Protein AF-A0A9P7AME5-F1 (afdb_monomer_lite)

Foldseek 3Di:
DDDDPDDPDPDDDPDDDDDDDPVPDPPVNLVVCLVVFDWDADPVRDTDTHRDDDPADQDAQVVVCVVVVHPDCPDQQNDQFARLGDDLVQCPDPVSVVRLLDGDRVRDHAHAPLCLQQVAVLLVVLVLVLVVCVVVVNLVVLLVVQVPDDCVPPPADDSRSVCCSVPVNPDDSRNSVVCLCCVVVSDPLVLSVLSVVLVCLLPDDDDPDDDPVCVVVLVVSLVVNQVSLVVNLVSCCVRPVSSSSVGCSNSSSSCQSVCCVPVNRSVSSHCVVVVVVVVVD

Sequence (281 aa):
MDNVLGNILKQWNKHHTIYMLNVNLPCEILKKEFFSGIVMWDCKDEEVILIPCGLFLAGDNSMQAKECSHAGLNCNYFCRTCDVSGTKEYKASEEGYNSIFKINMHLDMPTKTLHIILLGVVKYFWGQSVFLLEKEKLLHIFQSCLKSVNKDRLNIPSLNADYICHYKGNLIGKHFKSLAQVMPFLTVVNGWSVIGELVTLVWYTTIPDTDEYLVSLHYQSVKRLSQMIKDFLNITVQCAPSILISKPKFHFLIYLLAFICHFGPAIIFSTKRYESLNHVF

Organism: NCBI:txid48587

Secondary structure (DSSP, 8-state):
---------S------------TTS-HHHHHHHHHH-EEEE-TTS-EEEE----------HHHHHHHTT---TTSSS--SSS---S-HHHHHSHHHHHHTT---TT---PPPHIIIIIIIIIHHHHHHHHHHHHHTT-HHHHHHHHHT---TT---S---HHHHHHTTTS--HHHHHHHHHHHHHH---HHHHHHHHHHHHHH-----S-THHHHHHHHHHHHHHHHHHHHHHHHHHHH-THHHHH-HHHHHHHHHHHHHHHH-STTTT-THHHHHHGGG-

Structure (mmCIF, N/CA/C/O backbone):
data_AF-A0A9P7AME5-F1
#
_entry.id   AF-A0A9P7AME5-F1
#
loop_
_atom_site.group_PDB
_atom_site.id
_atom_site.type_symbol
_atom_site.label_atom_id
_atom_site.label_alt_id
_atom_site.label_comp_id
_atom_site.label_asym_id
_atom_site.label_entity_id
_atom_site.label_seq_id
_atom_site.pdbx_PDB_ins_code
_atom_site.Cartn_x
_atom_site.Cartn_y
_atom_site.Cartn_z
_atom_site.occupancy
_atom_site.B_iso_or_equiv
_atom_site.auth_seq_id
_atom_site.auth_comp_id
_atom_site.auth_asym_id
_atom_site.auth_atom_id
_atom_site.pdbx_PDB_model_num
ATOM 1 N N . MET A 1 1 ? 41.337 28.324 -42.635 1.00 31.77 1 MET A N 1
ATOM 2 C CA . MET A 1 1 ? 40.883 28.432 -41.240 1.00 31.77 1 MET A CA 1
ATOM 3 C C . MET A 1 1 ? 39.363 28.352 -41.240 1.00 31.77 1 MET A C 1
ATOM 5 O O . MET A 1 1 ? 38.742 29.326 -41.623 1.00 31.77 1 MET A O 1
ATOM 9 N N . ASP A 1 2 ? 38.671 27.247 -40.991 1.00 30.39 2 ASP A N 1
ATOM 10 C CA . ASP A 1 2 ? 39.039 25.843 -40.836 1.00 30.39 2 ASP A CA 1
ATOM 11 C C . ASP A 1 2 ? 37.952 25.010 -41.521 1.00 30.39 2 ASP A C 1
ATOM 13 O O . ASP A 1 2 ? 36.762 25.155 -41.249 1.00 30.39 2 ASP A O 1
ATOM 17 N N . ASN A 1 3 ? 38.389 24.151 -42.440 1.00 34.16 3 ASN A N 1
ATOM 18 C CA . ASN A 1 3 ? 37.603 23.045 -42.960 1.00 34.16 3 ASN A CA 1
ATOM 19 C C . ASN A 1 3 ? 37.642 21.923 -41.923 1.00 34.16 3 ASN A C 1
ATOM 21 O O . ASN A 1 3 ? 38.714 21.373 -41.686 1.00 34.16 3 ASN A O 1
ATOM 25 N N . VAL A 1 4 ? 36.482 21.517 -41.406 1.00 30.17 4 VAL A N 1
ATOM 26 C CA . VAL A 1 4 ? 36.262 20.134 -40.952 1.00 30.17 4 VAL A CA 1
ATOM 27 C C . VAL A 1 4 ? 34.891 19.658 -41.450 1.00 30.17 4 VAL A C 1
ATOM 29 O O . VAL A 1 4 ? 33.991 19.314 -40.692 1.00 30.17 4 VAL A O 1
ATOM 32 N N . LEU A 1 5 ? 34.728 19.644 -42.775 1.00 38.78 5 LEU A N 1
ATOM 33 C CA . LEU A 1 5 ? 33.928 18.608 -43.425 1.00 38.78 5 LEU A CA 1
ATOM 34 C C . LEU A 1 5 ? 34.763 17.325 -43.369 1.00 38.78 5 LEU A C 1
ATOM 36 O O . LEU A 1 5 ? 35.781 17.227 -44.049 1.00 38.78 5 LEU A O 1
ATOM 40 N N . GLY A 1 6 ? 34.363 16.367 -42.532 1.00 37.91 6 GLY A N 1
ATOM 41 C CA . GLY A 1 6 ? 35.058 15.083 -42.442 1.00 37.91 6 GLY A CA 1
ATOM 42 C C . GLY A 1 6 ? 34.819 14.324 -41.144 1.00 37.91 6 GLY A C 1
ATOM 43 O O . GLY A 1 6 ? 35.738 14.204 -40.346 1.00 37.91 6 GLY A O 1
ATOM 44 N N . ASN A 1 7 ? 33.592 13.835 -40.933 1.00 27.75 7 ASN A N 1
ATOM 45 C CA . ASN A 1 7 ? 33.317 12.489 -40.405 1.00 27.75 7 ASN A CA 1
ATOM 46 C C . ASN A 1 7 ? 31.805 12.290 -40.226 1.00 27.75 7 ASN A C 1
ATOM 48 O O . ASN A 1 7 ? 31.236 12.576 -39.176 1.00 27.75 7 ASN A O 1
ATOM 52 N N . ILE A 1 8 ? 31.152 11.740 -41.251 1.00 36.19 8 ILE A N 1
ATOM 53 C CA . ILE A 1 8 ? 29.928 10.970 -41.026 1.00 36.19 8 ILE A CA 1
ATOM 54 C C . ILE A 1 8 ? 30.408 9.625 -40.476 1.00 36.19 8 ILE A C 1
ATOM 56 O O . ILE A 1 8 ? 30.936 8.800 -41.223 1.00 36.19 8 ILE A O 1
ATOM 60 N N . LEU A 1 9 ? 30.289 9.421 -39.163 1.00 33.38 9 LEU A N 1
ATOM 61 C CA . LEU A 1 9 ? 30.475 8.106 -38.554 1.00 33.38 9 LEU A CA 1
ATOM 62 C C . LEU A 1 9 ? 29.467 7.135 -39.192 1.00 33.38 9 LEU A C 1
ATOM 64 O O . LEU A 1 9 ? 28.266 7.226 -38.953 1.00 33.38 9 LEU A O 1
ATOM 68 N N . LYS A 1 10 ? 29.965 6.196 -40.005 1.00 36.56 10 LYS A N 1
ATOM 69 C CA . LYS A 1 10 ? 29.218 5.080 -40.619 1.00 36.56 10 LYS A CA 1
ATOM 70 C C . LYS A 1 10 ? 28.809 4.002 -39.597 1.00 36.56 10 LYS A C 1
ATOM 72 O O . LYS A 1 10 ? 28.933 2.813 -39.875 1.00 36.56 10 LYS A O 1
ATOM 77 N N . GLN A 1 11 ? 28.398 4.379 -38.387 1.00 31.59 11 GLN A N 1
ATOM 78 C CA . GLN A 1 11 ? 28.233 3.394 -37.314 1.00 31.59 11 GLN A CA 1
ATOM 79 C C . GLN A 1 11 ? 27.219 3.786 -36.237 1.00 31.59 11 GLN A C 1
ATOM 81 O O . GLN A 1 11 ? 27.432 3.543 -35.056 1.00 31.59 11 GLN A O 1
ATOM 86 N N . TRP A 1 12 ? 26.093 4.373 -36.633 1.00 27.50 12 TRP A N 1
ATOM 87 C CA . TRP A 1 12 ? 24.906 4.378 -35.780 1.00 27.50 12 TRP A CA 1
ATOM 88 C C . TRP A 1 12 ? 23.858 3.468 -36.407 1.00 27.50 12 TRP A C 1
ATOM 90 O O . TRP A 1 12 ? 23.092 3.888 -37.272 1.00 27.50 12 TRP A O 1
ATOM 100 N N . ASN A 1 13 ? 23.841 2.203 -35.980 1.00 38.06 13 ASN A N 1
ATOM 101 C CA . ASN A 1 13 ? 22.665 1.367 -36.184 1.00 38.06 13 ASN A CA 1
ATOM 102 C C . ASN A 1 13 ? 21.519 2.023 -35.411 1.00 38.06 13 ASN A C 1
ATOM 104 O O . ASN A 1 13 ? 21.660 2.364 -34.235 1.00 38.06 13 ASN A O 1
ATOM 108 N N . LYS A 1 14 ? 20.392 2.260 -36.080 1.00 42.66 14 LYS A N 1
ATOM 109 C CA . LYS A 1 14 ? 19.207 2.817 -35.435 1.00 42.66 14 LYS A CA 1
ATOM 110 C C . LYS A 1 14 ? 18.663 1.768 -34.464 1.00 42.66 14 LYS A C 1
ATOM 112 O O . LYS A 1 14 ? 17.961 0.848 -34.864 1.00 42.66 14 LYS A O 1
ATOM 117 N N . HIS A 1 15 ? 19.023 1.880 -33.191 1.00 42.56 15 HIS A N 1
ATOM 118 C CA . HIS A 1 15 ? 18.500 1.005 -32.151 1.00 42.56 15 HIS A CA 1
ATOM 119 C C . HIS A 1 15 ? 17.093 1.471 -31.770 1.00 42.56 15 HIS A C 1
ATOM 121 O O . HIS A 1 15 ? 16.909 2.575 -31.258 1.00 42.56 15 HIS A O 1
ATOM 127 N N . HIS A 1 16 ? 16.089 0.637 -32.034 1.00 48.09 16 HIS A N 1
ATOM 128 C CA . HIS A 1 16 ? 14.748 0.829 -31.497 1.00 48.09 16 HIS A CA 1
ATOM 129 C C . HIS A 1 16 ? 14.650 0.086 -30.161 1.00 48.09 16 HIS A C 1
ATOM 131 O O . HIS A 1 16 ? 14.642 -1.142 -30.126 1.00 48.09 16 HIS A O 1
ATOM 137 N N . THR A 1 17 ? 14.573 0.823 -29.055 1.00 41.56 17 THR A N 1
ATOM 138 C CA . THR A 1 17 ? 14.276 0.232 -27.744 1.00 41.56 17 THR A CA 1
ATOM 139 C C . THR A 1 17 ? 12.770 0.027 -27.636 1.00 41.56 17 THR A C 1
ATOM 141 O O . THR A 1 17 ? 12.019 0.987 -27.470 1.00 41.56 17 THR A O 1
ATOM 144 N N . ILE A 1 18 ? 12.325 -1.224 -27.750 1.00 46.38 18 ILE A N 1
ATOM 145 C CA . ILE A 1 18 ? 10.918 -1.609 -27.604 1.00 46.38 18 ILE A CA 1
ATOM 146 C C . ILE A 1 18 ? 10.739 -2.243 -26.223 1.00 46.38 18 ILE A C 1
ATOM 148 O O . ILE A 1 18 ? 11.369 -3.249 -25.903 1.00 46.38 18 ILE A O 1
ATOM 152 N N . TYR A 1 19 ? 9.873 -1.660 -25.394 1.00 45.44 19 TYR A N 1
ATOM 153 C CA . TYR A 1 19 ? 9.533 -2.219 -24.087 1.00 45.44 19 TYR A CA 1
ATOM 154 C C . TYR A 1 19 ? 8.504 -3.338 -24.263 1.00 45.44 19 TYR A C 1
ATOM 156 O O . TYR A 1 19 ? 7.352 -3.084 -24.611 1.00 45.44 19 TYR A O 1
ATOM 164 N N . MET A 1 20 ? 8.911 -4.583 -24.016 1.00 50.97 20 MET A N 1
ATOM 165 C CA . MET A 1 20 ? 8.027 -5.749 -24.070 1.00 50.97 20 MET A CA 1
ATOM 166 C C . MET A 1 20 ? 7.893 -6.364 -22.677 1.00 50.97 20 MET A C 1
ATOM 168 O O . MET A 1 20 ? 8.885 -6.608 -21.988 1.00 50.97 20 MET A O 1
ATOM 172 N N . LEU A 1 21 ? 6.657 -6.636 -22.247 1.00 51.53 21 LEU A N 1
ATOM 173 C CA . LEU A 1 21 ? 6.426 -7.464 -21.067 1.00 51.53 21 LEU A CA 1
ATOM 174 C C . LEU A 1 21 ? 6.732 -8.910 -21.474 1.00 51.53 21 LEU A C 1
ATOM 176 O O . LEU A 1 21 ? 5.966 -9.520 -22.220 1.00 51.53 21 LEU A O 1
ATOM 180 N N . ASN A 1 22 ? 7.852 -9.458 -21.006 1.00 54.78 22 ASN A N 1
ATOM 181 C CA . ASN A 1 22 ? 8.289 -10.826 -21.312 1.00 54.78 22 ASN A CA 1
ATOM 182 C C . ASN A 1 22 ? 7.473 -11.865 -20.520 1.00 54.78 22 ASN A C 1
ATOM 184 O O . ASN A 1 22 ? 8.025 -12.678 -19.788 1.00 54.78 22 ASN A O 1
ATOM 188 N N . VAL A 1 23 ? 6.142 -11.820 -20.629 1.00 51.28 23 VAL A N 1
ATOM 189 C CA . VAL A 1 23 ? 5.214 -12.611 -19.794 1.00 51.28 23 VAL A CA 1
ATOM 190 C C . VAL A 1 23 ? 5.342 -14.117 -20.050 1.00 51.28 23 VAL A C 1
ATOM 192 O O . VAL A 1 23 ? 4.952 -14.904 -19.196 1.00 51.28 23 VAL A O 1
ATOM 195 N N . ASN A 1 24 ? 5.913 -14.514 -21.195 1.00 50.25 24 ASN A N 1
ATOM 196 C CA . ASN A 1 24 ? 5.942 -15.902 -21.666 1.00 50.25 24 ASN A CA 1
ATOM 197 C C . ASN A 1 24 ? 7.340 -16.425 -22.049 1.00 50.25 24 ASN A C 1
ATOM 199 O O . ASN A 1 24 ? 7.437 -17.536 -22.563 1.00 50.25 24 ASN A O 1
ATOM 203 N N . LEU A 1 25 ? 8.418 -15.659 -21.838 1.00 57.94 25 LEU A N 1
ATOM 204 C CA . LEU A 1 25 ? 9.778 -16.128 -22.132 1.00 57.94 25 LEU A CA 1
ATOM 205 C C . LEU A 1 25 ? 10.399 -16.746 -20.867 1.00 57.94 25 LEU A C 1
ATOM 207 O O . LEU A 1 25 ? 10.535 -16.041 -19.863 1.00 57.94 25 LEU A O 1
ATOM 211 N N . PRO A 1 26 ? 10.788 -18.037 -20.883 1.00 63.84 26 PRO A N 1
ATOM 212 C CA . PRO A 1 26 ? 11.523 -18.655 -19.786 1.00 63.84 26 PRO A CA 1
ATOM 213 C C . PRO A 1 26 ? 12.757 -17.835 -19.395 1.00 63.84 26 PRO A C 1
ATOM 215 O O . PRO A 1 26 ? 13.501 -17.361 -20.254 1.00 63.84 26 PRO A O 1
ATOM 218 N N . CYS A 1 27 ? 13.007 -17.705 -18.089 1.00 64.50 27 CYS A N 1
ATOM 219 C CA . CYS A 1 27 ? 14.125 -16.918 -17.556 1.00 64.50 27 CYS A CA 1
ATOM 220 C C . CYS A 1 27 ? 15.491 -17.388 -18.099 1.00 64.50 27 CYS A C 1
ATOM 222 O O . CYS A 1 27 ? 16.381 -16.574 -18.332 1.00 64.50 27 CYS A O 1
ATOM 224 N N . GLU A 1 28 ? 15.644 -18.688 -18.367 1.00 68.75 28 GLU A N 1
ATOM 225 C CA . GLU A 1 28 ? 16.847 -19.258 -18.990 1.00 68.75 28 GLU A CA 1
ATOM 226 C C . GLU A 1 28 ? 17.073 -18.743 -20.416 1.00 68.75 28 GLU A C 1
ATOM 228 O O . GLU A 1 28 ? 18.199 -18.402 -20.776 1.00 68.75 28 GLU A O 1
ATOM 233 N N . ILE A 1 29 ? 15.998 -18.610 -21.200 1.00 68.81 29 ILE A N 1
ATOM 234 C CA . ILE A 1 29 ? 16.053 -18.060 -22.557 1.00 68.81 29 ILE A CA 1
ATOM 235 C C . ILE A 1 29 ? 16.406 -16.574 -22.491 1.00 68.81 29 ILE A C 1
ATOM 237 O O . ILE A 1 29 ? 17.299 -16.139 -23.202 1.00 68.81 29 ILE A O 1
ATOM 241 N N . LEU A 1 30 ? 15.804 -15.803 -21.579 1.00 68.88 30 LEU A N 1
ATOM 242 C CA . LEU A 1 30 ? 16.155 -14.385 -21.406 1.00 68.88 30 LEU A CA 1
ATOM 243 C C . LEU A 1 30 ? 17.635 -14.189 -21.054 1.00 68.88 30 LEU A C 1
ATOM 245 O O . LEU A 1 30 ? 18.293 -13.332 -21.632 1.00 68.88 30 LEU A O 1
ATOM 249 N N . LYS A 1 31 ? 18.177 -14.998 -20.135 1.00 70.06 31 LYS A N 1
ATOM 250 C CA . LYS A 1 31 ? 19.590 -14.912 -19.732 1.00 70.06 31 LYS A CA 1
ATOM 251 C C . LYS A 1 31 ? 20.542 -15.256 -20.869 1.00 70.06 31 LYS A C 1
ATOM 253 O O . LYS A 1 31 ? 21.578 -14.615 -20.996 1.00 70.06 31 LYS A O 1
ATOM 258 N N . LYS A 1 32 ? 20.203 -16.262 -21.673 1.00 75.06 32 LYS A N 1
ATOM 259 C CA . LYS A 1 32 ? 20.999 -16.666 -22.833 1.00 75.06 32 LYS A CA 1
ATOM 260 C C . LYS A 1 32 ? 20.943 -15.600 -23.929 1.00 75.06 32 LYS A C 1
ATOM 262 O O . LYS A 1 32 ? 21.977 -15.098 -24.359 1.00 75.06 32 LYS A O 1
ATOM 267 N N . GLU A 1 33 ? 19.731 -15.220 -24.320 1.00 75.75 33 GLU A N 1
ATOM 268 C CA . GLU A 1 33 ? 19.486 -14.342 -25.463 1.00 75.75 33 GLU A CA 1
ATOM 269 C C . GLU A 1 33 ? 19.796 -12.865 -25.175 1.00 75.75 33 GLU A C 1
ATOM 271 O O . GLU A 1 33 ? 19.956 -12.089 -26.110 1.00 75.75 33 GLU A O 1
ATOM 276 N N . PHE A 1 34 ? 19.983 -12.469 -23.909 1.00 70.31 34 PHE A N 1
ATOM 277 C CA . PHE A 1 34 ? 20.570 -11.167 -23.567 1.00 70.31 34 PHE A CA 1
ATOM 278 C C . PHE A 1 34 ? 21.981 -10.991 -24.152 1.00 70.31 34 PHE A C 1
ATOM 280 O O . PHE A 1 34 ? 22.344 -9.889 -24.554 1.00 70.31 34 PHE A O 1
ATOM 287 N N . PHE A 1 35 ? 22.774 -12.067 -24.218 1.00 72.19 35 PHE A N 1
ATOM 288 C CA . PHE A 1 35 ? 24.136 -12.015 -24.757 1.00 72.19 35 PHE A CA 1
ATOM 289 C C . PHE A 1 35 ? 24.201 -12.330 -26.254 1.00 72.19 35 PHE A C 1
ATOM 291 O O . PHE A 1 35 ? 25.058 -11.778 -26.940 1.00 72.19 35 PHE A O 1
ATOM 298 N N . SER A 1 36 ? 23.334 -13.214 -26.759 1.00 77.56 36 SER A N 1
ATOM 299 C CA . SER A 1 36 ? 23.350 -13.643 -28.167 1.00 77.56 36 SER A CA 1
ATOM 300 C C . SER A 1 36 ? 22.436 -12.839 -29.090 1.00 77.56 36 SER A C 1
ATOM 302 O O . SER A 1 36 ? 22.736 -12.736 -30.277 1.00 77.56 36 SER A O 1
ATOM 304 N N . GLY A 1 37 ? 21.358 -12.249 -28.567 1.00 78.31 37 GLY A N 1
ATOM 305 C CA . GLY A 1 37 ? 20.295 -11.650 -29.369 1.00 78.31 37 GLY A CA 1
ATOM 306 C C . GLY A 1 37 ? 19.473 -12.687 -30.148 1.00 78.31 37 GLY A C 1
ATOM 307 O O . GLY A 1 37 ? 19.938 -13.776 -30.474 1.00 78.31 37 GLY A O 1
ATOM 308 N N . ILE A 1 38 ? 18.228 -12.338 -30.465 1.00 81.25 38 ILE A N 1
ATOM 309 C CA . ILE A 1 38 ? 17.308 -13.163 -31.254 1.00 81.25 38 ILE A CA 1
ATOM 310 C C . ILE A 1 38 ? 17.154 -12.517 -32.626 1.00 81.25 38 ILE A C 1
ATOM 312 O O . ILE A 1 38 ? 16.674 -11.388 -32.722 1.00 81.25 38 ILE A O 1
ATOM 316 N N . VAL A 1 39 ? 17.537 -13.230 -33.683 1.00 82.50 39 VAL A N 1
ATOM 317 C CA . VAL A 1 39 ? 17.281 -12.792 -35.060 1.00 82.50 39 VAL A CA 1
ATOM 318 C C . VAL A 1 39 ? 15.785 -12.921 -35.346 1.00 82.50 39 VAL A C 1
ATOM 320 O O . VAL A 1 39 ? 15.204 -13.995 -35.174 1.00 82.50 39 VAL A O 1
ATOM 323 N N . MET A 1 40 ? 15.153 -11.829 -35.764 1.00 83.00 40 MET A N 1
ATOM 324 C CA . MET A 1 40 ? 13.759 -11.794 -36.198 1.00 83.00 40 MET A CA 1
ATOM 325 C C . MET A 1 40 ? 13.582 -10.848 -37.391 1.00 83.00 40 MET A C 1
ATOM 327 O O . MET A 1 40 ? 14.539 -10.226 -37.837 1.00 83.00 40 MET A O 1
ATOM 331 N N . TRP A 1 41 ? 12.354 -10.726 -37.886 1.00 82.88 41 TRP A N 1
ATOM 332 C CA . TRP A 1 41 ? 12.003 -9.830 -38.985 1.00 82.88 41 TRP A CA 1
ATOM 333 C C . TRP A 1 41 ? 11.030 -8.764 -38.485 1.00 82.88 41 TRP A C 1
ATOM 335 O O . TRP A 1 41 ? 10.123 -9.074 -37.706 1.00 82.88 41 TRP A O 1
ATOM 345 N N . ASP A 1 42 ? 11.238 -7.510 -38.881 1.00 80.12 42 ASP A N 1
ATOM 346 C CA . ASP A 1 42 ? 10.307 -6.428 -38.566 1.00 80.12 42 ASP A CA 1
ATOM 347 C C . ASP A 1 42 ? 9.079 -6.432 -39.502 1.00 80.12 42 ASP A C 1
ATOM 349 O O . ASP A 1 42 ? 8.931 -7.281 -40.379 1.00 80.12 42 ASP A O 1
ATOM 353 N N . CYS A 1 43 ? 8.155 -5.482 -39.319 1.00 80.69 43 CYS A N 1
ATOM 354 C CA . CYS A 1 43 ? 6.943 -5.391 -40.143 1.00 80.69 43 CYS A CA 1
ATOM 355 C C . CYS A 1 43 ? 7.184 -4.928 -41.592 1.00 80.69 43 CYS A C 1
ATOM 357 O O . CYS A 1 43 ? 6.218 -4.775 -42.343 1.00 80.69 43 CYS A O 1
ATOM 359 N N . LYS A 1 44 ? 8.437 -4.666 -41.970 1.00 85.38 44 LYS A N 1
ATOM 360 C CA . LYS A 1 44 ? 8.874 -4.313 -43.323 1.00 85.38 44 LYS A CA 1
ATOM 361 C C . LYS A 1 44 ? 9.721 -5.415 -43.959 1.00 85.38 44 LYS A C 1
ATOM 363 O O . LYS A 1 44 ? 10.316 -5.169 -45.004 1.00 85.38 44 LYS A O 1
ATOM 368 N N . ASP A 1 45 ? 9.762 -6.597 -43.341 1.00 83.19 45 ASP A N 1
ATOM 369 C CA . ASP A 1 45 ? 10.602 -7.715 -43.759 1.00 83.19 45 ASP A CA 1
ATOM 370 C C . ASP A 1 45 ? 12.099 -7.351 -43.775 1.00 83.19 45 ASP A C 1
ATOM 372 O O . ASP A 1 45 ? 12.856 -7.817 -44.626 1.00 83.19 45 ASP A O 1
ATOM 376 N N . GLU A 1 46 ? 12.558 -6.548 -42.809 1.00 84.19 46 GLU A N 1
ATOM 377 C CA . GLU A 1 46 ? 13.985 -6.330 -42.548 1.00 84.19 46 GLU A CA 1
ATOM 378 C C . GLU A 1 46 ? 14.462 -7.224 -41.390 1.00 84.19 46 GLU A C 1
ATOM 380 O O . GLU A 1 46 ? 13.791 -7.341 -40.360 1.00 84.19 46 GLU A O 1
ATOM 385 N N . GLU A 1 47 ? 15.630 -7.861 -41.541 1.00 83.25 47 GLU A N 1
ATOM 386 C CA . GLU A 1 47 ? 16.248 -8.650 -40.469 1.00 83.25 47 GLU A CA 1
ATOM 387 C C . GLU A 1 47 ? 16.695 -7.724 -39.329 1.00 83.25 47 GLU A C 1
ATOM 389 O O . GLU A 1 47 ? 17.455 -6.773 -39.527 1.00 83.25 47 GLU A O 1
ATOM 394 N N . VAL A 1 48 ? 16.241 -8.015 -38.111 1.00 82.56 48 VAL A N 1
ATOM 395 C CA . VAL A 1 48 ? 16.572 -7.263 -36.901 1.00 82.56 48 VAL A CA 1
ATOM 396 C C . VAL A 1 48 ? 16.992 -8.202 -35.776 1.00 82.56 48 VAL A C 1
ATOM 398 O O . VAL A 1 48 ? 16.500 -9.321 -35.643 1.00 82.56 48 VAL A O 1
ATOM 401 N N . ILE A 1 49 ? 17.891 -7.725 -34.916 1.00 81.12 49 ILE A N 1
ATOM 402 C CA . ILE A 1 49 ? 18.313 -8.449 -33.715 1.00 81.12 49 ILE A CA 1
ATOM 403 C C . ILE A 1 49 ? 17.565 -7.881 -32.511 1.00 81.12 49 ILE A C 1
ATOM 405 O O . ILE A 1 49 ? 17.720 -6.709 -32.162 1.00 81.12 49 ILE A O 1
ATOM 409 N N . LEU A 1 50 ? 16.785 -8.726 -31.842 1.00 74.81 50 LEU A N 1
ATOM 410 C CA . LEU A 1 50 ? 16.166 -8.417 -30.560 1.00 74.81 50 LEU A CA 1
ATOM 411 C C . LEU A 1 50 ? 17.092 -8.799 -29.424 1.00 74.81 50 LEU A C 1
ATOM 413 O O . LEU A 1 50 ? 17.402 -9.972 -29.240 1.00 74.81 50 LEU A O 1
ATOM 417 N N . ILE A 1 51 ? 17.448 -7.824 -28.601 1.00 75.81 51 ILE A N 1
ATOM 418 C CA . ILE A 1 51 ? 18.153 -8.079 -27.349 1.00 75.81 51 ILE A CA 1
ATOM 419 C C . ILE A 1 51 ? 17.138 -7.901 -26.219 1.00 75.81 51 ILE A C 1
ATOM 421 O O . ILE A 1 51 ? 16.777 -6.764 -25.898 1.00 75.81 51 ILE A O 1
ATOM 425 N N . PRO A 1 52 ? 16.610 -8.994 -25.639 1.00 69.69 52 PRO A N 1
ATOM 426 C CA . PRO A 1 52 ? 15.638 -8.891 -24.567 1.00 69.69 52 PRO A CA 1
ATOM 427 C C . PRO A 1 52 ? 16.322 -8.402 -23.285 1.00 69.69 52 PRO A C 1
ATOM 429 O O . PRO A 1 52 ? 16.943 -9.169 -22.554 1.00 69.69 52 PRO A O 1
ATOM 432 N N . CYS A 1 53 ? 16.169 -7.116 -22.978 1.00 66.62 53 CYS A N 1
ATOM 433 C CA . CYS A 1 53 ? 16.568 -6.555 -21.691 1.00 66.62 53 CYS A CA 1
ATOM 434 C C . CYS A 1 53 ? 15.453 -6.769 -20.661 1.00 66.62 53 CYS A C 1
ATOM 436 O O . CYS A 1 53 ? 14.332 -6.280 -20.821 1.00 66.62 53 CYS A O 1
ATOM 438 N N . GLY A 1 54 ? 15.753 -7.495 -19.582 1.00 65.62 54 GLY A N 1
ATOM 439 C CA . GLY A 1 54 ? 14.836 -7.620 -18.452 1.00 65.62 54 GLY A CA 1
ATOM 440 C C . GLY A 1 54 ? 14.661 -6.273 -17.750 1.00 65.62 54 GLY A C 1
ATOM 441 O O . GLY A 1 54 ? 15.566 -5.835 -17.051 1.00 65.62 54 GLY A O 1
ATOM 442 N N . LEU A 1 55 ? 13.504 -5.628 -17.929 1.00 66.88 55 LEU A N 1
ATOM 443 C CA . LEU A 1 55 ? 13.216 -4.314 -17.340 1.00 66.88 55 LEU A CA 1
ATOM 444 C C . LEU A 1 55 ? 13.095 -4.368 -15.806 1.00 66.88 55 LEU A C 1
ATOM 446 O O . LEU A 1 55 ? 13.594 -3.492 -15.113 1.00 66.88 55 LEU A O 1
ATOM 450 N N . PHE A 1 56 ? 12.429 -5.395 -15.273 1.00 66.88 56 PHE A N 1
ATOM 451 C CA . PHE A 1 56 ? 12.401 -5.708 -13.843 1.00 66.88 56 PHE A CA 1
ATOM 452 C C . PHE A 1 56 ? 11.999 -7.173 -13.630 1.00 66.88 56 PHE A C 1
ATOM 454 O O . PHE A 1 56 ? 11.346 -7.783 -14.481 1.00 66.88 56 PHE A O 1
ATOM 461 N N . LEU A 1 57 ? 12.337 -7.726 -12.464 1.00 67.69 57 LEU A N 1
ATOM 462 C CA . LEU A 1 57 ? 11.859 -9.038 -12.030 1.00 67.69 57 LEU A CA 1
ATOM 463 C C . LEU A 1 57 ? 10.657 -8.864 -11.099 1.00 67.69 57 LEU A C 1
ATOM 465 O O . LEU A 1 57 ? 10.766 -8.427 -9.948 1.00 67.69 57 LEU A O 1
ATOM 469 N N . ALA A 1 58 ? 9.476 -9.185 -11.623 1.00 68.44 58 ALA A N 1
ATOM 470 C CA . ALA A 1 58 ? 8.247 -9.148 -10.849 1.00 68.44 58 ALA A CA 1
ATOM 471 C C . ALA A 1 58 ? 8.273 -10.276 -9.809 1.00 68.44 58 ALA A C 1
ATOM 473 O O . ALA A 1 58 ? 8.372 -11.450 -10.162 1.00 68.44 58 ALA A O 1
ATOM 474 N N . GLY A 1 59 ? 8.139 -9.938 -8.528 1.00 67.56 59 GLY A N 1
ATOM 475 C CA . GLY A 1 59 ? 8.081 -10.945 -7.478 1.00 67.56 59 GLY A CA 1
ATOM 476 C C . GLY A 1 59 ? 7.324 -10.510 -6.241 1.00 67.56 59 GLY A C 1
ATOM 477 O O . GLY A 1 59 ? 6.995 -9.335 -6.070 1.00 67.56 59 GLY A O 1
ATOM 478 N N . ASP A 1 60 ? 7.000 -11.475 -5.383 1.00 67.19 60 ASP A N 1
ATOM 479 C CA . ASP A 1 60 ? 6.593 -11.143 -4.025 1.00 67.19 60 ASP A CA 1
ATOM 480 C C . ASP A 1 60 ? 7.800 -10.622 -3.221 1.00 67.19 60 ASP A C 1
ATOM 482 O O . ASP A 1 60 ? 8.946 -10.635 -3.681 1.00 67.19 60 ASP A O 1
ATOM 486 N N . ASN A 1 61 ? 7.551 -10.122 -2.009 1.00 70.38 61 ASN A N 1
ATOM 487 C CA . ASN A 1 61 ? 8.605 -9.485 -1.223 1.00 70.38 61 ASN A CA 1
ATOM 488 C C . ASN A 1 61 ? 9.781 -10.419 -0.910 1.00 70.38 61 ASN A C 1
ATOM 490 O O . ASN A 1 61 ? 10.905 -9.925 -0.816 1.00 70.38 61 ASN A O 1
ATOM 494 N N . SER A 1 62 ? 9.517 -11.714 -0.720 1.00 72.25 62 SER A N 1
ATOM 495 C CA . SER A 1 62 ? 10.518 -12.713 -0.343 1.00 72.25 62 SER A CA 1
ATOM 496 C C . SER A 1 62 ? 11.362 -13.127 -1.542 1.00 72.25 62 SER A C 1
ATOM 498 O O . SER A 1 62 ? 12.586 -13.163 -1.441 1.00 72.25 62 SER A O 1
ATOM 500 N N . MET A 1 63 ? 10.732 -13.368 -2.693 1.00 72.81 63 MET A N 1
ATOM 501 C CA . MET A 1 63 ? 11.433 -13.676 -3.937 1.00 72.81 63 MET A CA 1
ATOM 502 C C . MET A 1 63 ? 12.316 -12.503 -4.364 1.00 72.81 63 MET A C 1
ATOM 504 O O . MET A 1 63 ? 13.501 -12.691 -4.605 1.00 72.81 63 MET A O 1
ATOM 508 N N . GLN A 1 64 ? 11.790 -11.277 -4.330 1.00 74.44 64 GLN A N 1
ATOM 509 C CA . GLN A 1 64 ? 12.578 -10.070 -4.598 1.00 74.44 64 GLN A CA 1
ATOM 510 C C . GLN A 1 64 ? 13.740 -9.889 -3.613 1.00 74.44 64 GLN A C 1
ATOM 512 O O . GLN A 1 64 ? 14.819 -9.449 -3.995 1.00 74.44 64 GLN A O 1
ATOM 517 N N . ALA A 1 65 ? 13.546 -10.231 -2.336 1.00 74.75 65 ALA A N 1
ATOM 518 C CA . ALA A 1 65 ? 14.637 -10.185 -1.369 1.00 74.75 65 ALA A CA 1
ATOM 519 C C . ALA A 1 65 ? 15.745 -11.189 -1.722 1.00 74.75 65 ALA A C 1
ATOM 521 O O . ALA A 1 65 ? 16.919 -10.846 -1.645 1.00 74.75 65 ALA A O 1
ATOM 522 N N . LYS A 1 66 ? 15.382 -12.394 -2.172 1.00 77.25 66 LYS A N 1
ATOM 523 C CA . LYS A 1 66 ? 16.341 -13.418 -2.594 1.00 77.25 66 LYS A CA 1
ATOM 524 C C . LYS A 1 66 ? 17.120 -13.008 -3.847 1.00 77.25 66 LYS A C 1
ATOM 526 O O . LYS A 1 66 ? 18.343 -13.078 -3.824 1.00 77.25 66 LYS A O 1
ATOM 531 N N . GLU A 1 67 ? 16.435 -12.546 -4.894 1.00 72.38 67 GLU A N 1
ATOM 532 C CA . GLU A 1 67 ? 17.073 -12.135 -6.159 1.00 72.38 67 GLU A CA 1
ATOM 533 C C . GLU A 1 67 ? 18.076 -10.989 -5.959 1.00 72.38 67 GLU A C 1
ATOM 535 O O . GLU A 1 67 ? 19.132 -10.967 -6.583 1.00 72.38 67 GLU A O 1
ATOM 540 N N . CYS A 1 68 ? 17.798 -10.071 -5.029 1.00 71.94 68 CYS A N 1
ATOM 541 C CA . CYS A 1 68 ? 18.692 -8.952 -4.722 1.00 71.94 68 CYS A CA 1
ATOM 542 C C . CYS A 1 68 ? 19.669 -9.218 -3.570 1.00 71.94 68 CYS A C 1
ATOM 544 O O . CYS A 1 68 ? 20.297 -8.275 -3.097 1.00 71.94 68 CYS A O 1
ATOM 546 N N . SER A 1 69 ? 19.783 -10.457 -3.073 1.00 79.88 69 SER A N 1
ATOM 547 C CA . SER A 1 69 ? 20.604 -10.779 -1.887 1.00 79.88 69 SER A CA 1
ATOM 548 C C . SER A 1 69 ? 20.314 -9.865 -0.682 1.00 79.88 69 SER A C 1
ATOM 550 O O . SER A 1 69 ? 21.198 -9.494 0.087 1.00 79.88 69 SER A O 1
ATOM 552 N N . HIS A 1 70 ? 19.049 -9.477 -0.523 1.00 80.75 70 HIS A N 1
ATOM 553 C CA . HIS A 1 70 ? 18.578 -8.510 0.457 1.00 80.75 70 HIS A CA 1
ATOM 554 C C . HIS A 1 70 ? 18.031 -9.210 1.708 1.00 80.75 70 HIS A C 1
ATOM 556 O O . HIS A 1 70 ? 17.227 -10.138 1.626 1.00 80.75 70 HIS A O 1
ATOM 562 N N . ALA A 1 71 ? 18.359 -8.699 2.895 1.00 82.75 71 ALA A N 1
ATOM 563 C CA . ALA A 1 71 ? 18.008 -9.307 4.187 1.00 82.75 71 ALA A CA 1
ATOM 564 C C . ALA A 1 71 ? 16.537 -9.090 4.644 1.00 82.75 71 ALA A C 1
ATOM 566 O O . ALA A 1 71 ? 16.207 -9.198 5.826 1.00 82.75 71 ALA A O 1
ATOM 567 N N . GLY A 1 72 ? 15.622 -8.811 3.709 1.00 80.94 72 GLY A N 1
ATOM 568 C CA . GLY A 1 72 ? 14.191 -8.607 3.986 1.00 80.94 72 GLY A CA 1
ATOM 569 C C . GLY A 1 72 ? 13.824 -7.280 4.673 1.00 80.94 72 GLY A C 1
ATOM 570 O O . GLY A 1 72 ? 14.551 -6.304 4.602 1.00 80.94 72 GLY A O 1
ATOM 571 N N . LEU A 1 73 ? 12.645 -7.210 5.305 1.00 79.94 73 LEU A N 1
ATOM 572 C CA . LEU A 1 73 ? 12.102 -5.953 5.865 1.00 79.94 73 LEU A CA 1
ATOM 573 C C . LEU A 1 73 ? 12.616 -5.601 7.270 1.00 79.94 73 LEU A C 1
ATOM 575 O O . LEU A 1 73 ? 12.345 -4.506 7.756 1.00 79.94 73 LEU A O 1
ATOM 579 N N . ASN A 1 74 ? 13.295 -6.536 7.937 1.00 80.19 74 ASN A N 1
ATOM 580 C CA . ASN A 1 74 ? 13.760 -6.370 9.316 1.00 80.19 74 ASN A C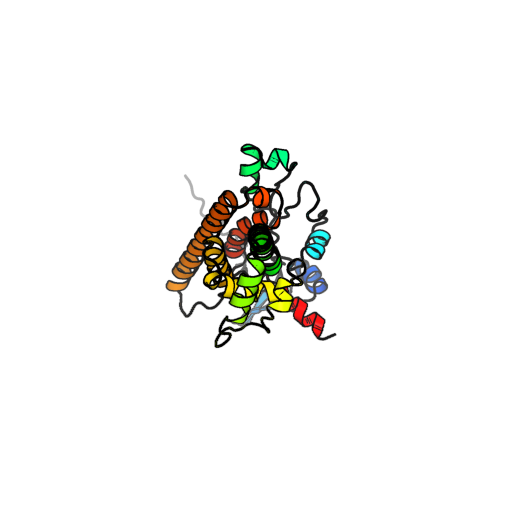A 1
ATOM 581 C C . ASN A 1 74 ? 15.223 -5.912 9.407 1.00 80.19 74 ASN A C 1
ATOM 583 O O . ASN A 1 74 ? 15.716 -5.694 10.511 1.00 80.19 74 ASN A O 1
ATOM 587 N N . CYS A 1 75 ? 15.929 -5.789 8.281 1.00 83.44 75 CYS A N 1
ATOM 588 C CA . CYS A 1 75 ? 17.296 -5.285 8.274 1.00 83.44 75 CYS A CA 1
ATOM 589 C C . CYS A 1 75 ? 17.345 -3.753 8.340 1.00 83.44 75 CYS A C 1
ATOM 591 O O . CYS A 1 75 ? 16.335 -3.068 8.173 1.00 83.44 75 CYS A O 1
ATOM 593 N N . ASN A 1 76 ? 18.542 -3.216 8.599 1.00 83.62 76 ASN A N 1
ATOM 594 C CA . ASN A 1 76 ? 18.750 -1.776 8.750 1.00 83.62 76 ASN A CA 1
ATOM 595 C C . ASN A 1 76 ? 18.366 -1.012 7.467 1.00 83.62 76 ASN A C 1
ATOM 597 O O . ASN A 1 76 ? 17.610 -0.046 7.531 1.00 83.62 76 ASN A O 1
ATOM 601 N N . TYR A 1 77 ? 18.812 -1.519 6.315 1.00 86.12 77 TYR A N 1
ATOM 602 C CA . TYR A 1 77 ? 18.416 -1.073 4.978 1.00 86.12 77 TYR A CA 1
ATOM 603 C C . TYR A 1 77 ? 17.274 -1.953 4.481 1.00 86.12 77 TYR A C 1
ATOM 605 O O . TYR A 1 77 ? 17.508 -2.977 3.857 1.00 86.12 77 TYR A O 1
ATOM 613 N N . PHE A 1 78 ? 16.038 -1.633 4.860 1.00 84.81 78 PHE A N 1
ATOM 614 C CA . PHE A 1 78 ? 14.871 -2.465 4.533 1.00 84.81 78 PHE A CA 1
ATOM 615 C C . PHE A 1 78 ? 14.293 -2.174 3.137 1.00 84.81 78 PHE A C 1
ATOM 617 O O . PHE A 1 78 ? 13.411 -2.902 2.667 1.00 84.81 78 PHE A O 1
ATOM 624 N N . CYS A 1 79 ? 14.712 -1.063 2.524 1.00 84.12 79 CYS A N 1
ATOM 625 C CA . CYS A 1 79 ? 14.239 -0.615 1.227 1.00 84.12 79 CYS A CA 1
ATOM 626 C C . CYS A 1 79 ? 15.203 -1.046 0.131 1.00 84.12 79 CYS A C 1
ATOM 628 O O . CYS A 1 79 ? 16.413 -0.930 0.267 1.00 84.12 79 CYS A O 1
ATOM 630 N N . ARG A 1 80 ? 14.630 -1.489 -0.986 1.00 80.69 80 ARG A N 1
ATOM 631 C CA . ARG A 1 80 ? 15.375 -1.881 -2.183 1.00 80.69 80 ARG A CA 1
ATOM 632 C C . ARG A 1 80 ? 15.467 -0.762 -3.210 1.00 80.69 80 ARG A C 1
ATOM 634 O O . ARG A 1 80 ? 15.953 -1.034 -4.288 1.00 80.69 80 ARG A O 1
ATOM 641 N N . THR A 1 81 ? 14.953 0.427 -2.882 1.00 78.94 81 THR A N 1
ATOM 642 C CA . THR A 1 81 ? 14.808 1.599 -3.770 1.00 78.94 81 THR A CA 1
ATOM 643 C C . THR A 1 81 ? 15.520 2.838 -3.254 1.00 78.94 81 THR A C 1
ATOM 645 O O . THR A 1 81 ? 15.591 3.869 -3.915 1.00 78.94 81 THR A O 1
ATOM 648 N N . CYS A 1 82 ? 16.063 2.768 -2.048 1.00 84.44 82 CYS A N 1
ATOM 649 C CA . CYS A 1 82 ? 16.827 3.853 -1.467 1.00 84.44 82 CYS A CA 1
ATOM 650 C C . CYS A 1 82 ? 17.711 3.330 -0.343 1.00 84.44 82 CYS A C 1
ATOM 652 O O . CYS A 1 82 ? 17.551 2.204 0.129 1.00 84.44 82 CYS A O 1
ATOM 654 N N . ASP A 1 83 ? 18.557 4.222 0.153 1.00 85.88 83 ASP A N 1
ATOM 655 C CA . ASP A 1 83 ? 19.483 3.948 1.244 1.00 85.88 83 ASP A CA 1
ATOM 656 C C . ASP A 1 83 ? 18.892 4.292 2.623 1.00 85.88 83 ASP A C 1
ATOM 658 O O . ASP A 1 83 ? 19.629 4.575 3.572 1.00 85.88 83 ASP A O 1
ATOM 662 N N . VAL A 1 84 ? 17.556 4.297 2.763 1.00 86.88 84 VAL A N 1
ATOM 663 C CA . VAL A 1 84 ? 16.925 4.567 4.063 1.00 86.88 84 VAL A CA 1
ATOM 664 C C . VAL A 1 84 ? 17.394 3.528 5.076 1.00 86.88 84 VAL A C 1
ATOM 666 O O . VAL A 1 84 ? 17.304 2.315 4.867 1.00 86.88 84 VAL A O 1
ATOM 669 N N . SER A 1 85 ? 17.880 4.014 6.210 1.00 88.38 85 SER A N 1
ATOM 670 C CA . SER A 1 85 ? 18.411 3.170 7.269 1.00 88.38 85 SER A CA 1
ATOM 671 C C . SER A 1 85 ? 18.291 3.842 8.630 1.00 88.38 85 SER A C 1
ATOM 673 O O . SER A 1 85 ? 17.618 4.862 8.784 1.00 88.38 85 SER A O 1
ATOM 675 N N . GLY A 1 86 ? 18.863 3.211 9.648 1.00 87.25 86 GLY A N 1
ATOM 676 C CA . GLY A 1 86 ? 18.889 3.716 11.008 1.00 87.25 86 GLY A CA 1
ATOM 677 C C . GLY A 1 86 ? 17.770 3.158 11.878 1.00 87.25 86 GLY A C 1
ATOM 678 O O . GLY A 1 86 ? 16.808 2.519 11.419 1.00 87.25 86 GLY A O 1
ATOM 679 N N . THR A 1 87 ? 17.924 3.407 13.176 1.00 88.56 87 THR A N 1
ATOM 680 C CA . THR A 1 87 ? 16.995 2.946 14.205 1.00 88.56 87 THR A CA 1
ATOM 681 C C . THR A 1 87 ? 15.662 3.694 14.130 1.00 88.56 87 THR A C 1
ATOM 683 O O . THR A 1 87 ? 15.500 4.666 13.385 1.00 88.56 87 THR A O 1
ATOM 686 N N . LYS A 1 88 ? 14.669 3.234 14.897 1.00 85.62 88 LYS A N 1
ATOM 687 C CA . LYS A 1 88 ? 13.378 3.932 14.982 1.00 85.62 88 LYS A CA 1
ATOM 688 C C . LYS A 1 88 ? 13.539 5.316 15.607 1.00 85.62 88 LYS A C 1
ATOM 690 O O . LYS A 1 88 ? 12.858 6.240 15.182 1.00 85.62 88 LYS A O 1
ATOM 695 N N . GLU A 1 89 ? 14.454 5.450 16.563 1.00 89.06 89 GLU A N 1
ATOM 696 C CA . GLU A 1 89 ? 14.795 6.706 17.231 1.00 89.06 89 GLU A CA 1
ATOM 697 C C . GLU A 1 89 ? 15.417 7.688 16.236 1.00 89.06 89 GLU A C 1
ATOM 699 O O . GLU A 1 89 ? 14.968 8.827 16.147 1.00 89.06 89 GLU A O 1
ATOM 704 N N . TYR A 1 90 ? 16.368 7.234 15.408 1.00 90.94 90 TYR A N 1
A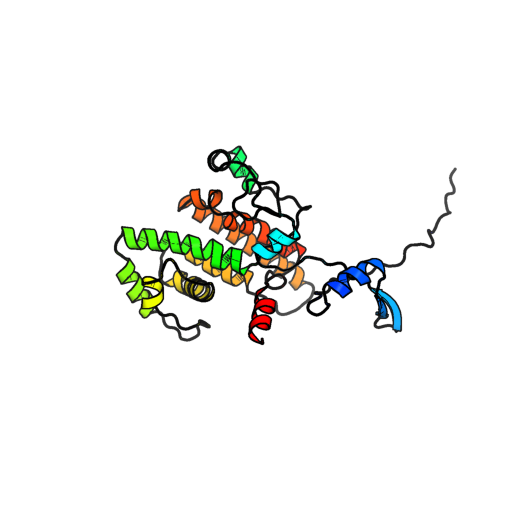TOM 705 C CA . TYR A 1 90 ? 16.928 8.068 14.342 1.00 90.94 90 TYR A CA 1
ATOM 706 C C . TYR A 1 90 ? 15.843 8.532 13.366 1.00 90.94 90 TYR A C 1
ATOM 708 O O . TYR A 1 90 ? 15.726 9.722 13.099 1.00 90.94 90 TYR A O 1
ATOM 716 N N . LYS A 1 91 ? 14.981 7.625 12.895 1.00 89.31 91 LYS A N 1
ATOM 717 C CA . LYS A 1 91 ? 13.875 7.952 11.975 1.00 89.31 91 LYS A CA 1
ATOM 718 C C . LYS A 1 91 ? 12.806 8.870 12.581 1.00 89.31 91 LYS A C 1
ATOM 720 O O . LYS A 1 91 ? 11.996 9.410 11.835 1.00 89.31 91 LYS A O 1
ATOM 725 N N . ALA A 1 92 ? 12.786 9.024 13.905 1.00 89.00 92 ALA A N 1
ATOM 726 C CA . ALA A 1 92 ? 11.938 9.986 14.602 1.00 89.00 92 ALA A CA 1
ATOM 727 C C . ALA A 1 92 ? 12.578 11.383 14.721 1.00 89.00 92 ALA A C 1
ATOM 729 O O . ALA A 1 92 ? 11.859 12.343 14.984 1.00 89.00 92 ALA A O 1
ATOM 730 N N . SER A 1 93 ? 13.896 11.513 14.522 1.00 92.19 93 SER A N 1
ATOM 731 C CA . SER A 1 93 ? 14.554 12.819 14.385 1.00 92.19 93 SER A CA 1
ATOM 732 C C . SER A 1 93 ? 14.168 13.503 13.071 1.00 92.19 93 SER A C 1
ATOM 734 O O . SER A 1 93 ? 13.775 12.838 12.114 1.00 92.19 93 SER A O 1
ATOM 736 N N . GLU A 1 94 ? 14.323 14.826 12.996 1.00 90.31 94 GLU A N 1
ATOM 737 C CA . GLU A 1 94 ? 14.049 15.600 11.778 1.00 90.31 94 GLU A CA 1
ATOM 738 C C . GLU A 1 94 ? 14.873 15.105 10.577 1.00 90.31 94 GLU A C 1
ATOM 740 O O . GLU A 1 94 ? 14.336 14.870 9.493 1.00 90.31 94 GLU A O 1
ATOM 745 N N . GLU A 1 95 ? 16.171 14.873 10.781 1.00 90.12 95 GLU A N 1
ATOM 746 C CA . GLU A 1 95 ? 17.071 14.385 9.736 1.00 90.12 95 GLU A CA 1
ATOM 747 C C . GLU A 1 95 ? 16.674 12.981 9.258 1.00 90.12 95 GLU A C 1
ATOM 749 O O . GLU A 1 95 ? 16.521 12.739 8.054 1.00 90.12 95 GLU A O 1
ATOM 754 N N . GLY A 1 96 ? 16.439 12.064 10.199 1.00 89.75 96 GLY A N 1
ATOM 755 C CA . GLY A 1 96 ? 16.035 10.702 9.876 1.00 89.75 96 GLY A CA 1
ATOM 756 C C . GLY A 1 96 ? 14.652 10.635 9.233 1.00 89.75 96 GLY A C 1
ATOM 757 O O . GLY A 1 96 ? 14.472 9.870 8.288 1.00 89.75 96 GLY A O 1
ATOM 758 N N . TYR A 1 97 ? 13.695 11.462 9.656 1.00 88.19 97 TYR A N 1
ATOM 759 C CA . TYR A 1 97 ? 12.376 11.546 9.027 1.00 88.19 97 TYR A CA 1
ATOM 760 C C . TYR A 1 97 ? 12.482 12.022 7.574 1.00 88.19 97 TYR A C 1
ATOM 762 O O . TYR A 1 97 ? 11.932 11.387 6.676 1.00 88.19 97 TYR A O 1
ATOM 770 N N . ASN A 1 98 ? 13.267 13.072 7.314 1.00 87.94 98 ASN A N 1
ATOM 771 C CA . ASN A 1 98 ? 13.512 13.571 5.958 1.00 87.94 98 ASN A CA 1
ATOM 772 C C . ASN A 1 98 ? 14.194 12.523 5.061 1.00 87.94 98 ASN A C 1
ATOM 774 O O . ASN A 1 98 ? 13.925 12.466 3.859 1.00 87.94 98 ASN A O 1
ATOM 778 N N . SER A 1 99 ? 15.033 11.650 5.630 1.00 87.75 99 SER A N 1
ATOM 779 C CA . SER A 1 99 ? 15.665 10.554 4.883 1.00 87.75 99 SER A CA 1
ATOM 780 C C . SER A 1 99 ? 14.661 9.537 4.315 1.00 87.75 99 SER A C 1
ATOM 782 O O . SER A 1 99 ? 14.917 8.964 3.257 1.00 87.75 99 SER A O 1
ATOM 784 N N . ILE A 1 100 ? 13.486 9.368 4.943 1.00 84.50 100 ILE A N 1
ATOM 785 C CA . ILE A 1 100 ? 12.425 8.439 4.501 1.00 84.50 100 ILE A CA 1
ATOM 786 C C . ILE A 1 100 ? 11.860 8.842 3.130 1.00 84.50 100 ILE A C 1
ATOM 788 O O . ILE A 1 100 ? 11.335 7.996 2.410 1.00 84.50 100 ILE A O 1
ATOM 792 N N . PHE A 1 101 ? 11.973 10.113 2.748 1.00 84.31 101 PHE A N 1
ATOM 793 C CA . PHE A 1 101 ? 11.409 10.643 1.504 1.00 84.31 101 PHE A CA 1
ATOM 794 C C . PHE A 1 101 ? 12.440 10.778 0.376 1.00 84.31 101 PHE A C 1
ATOM 796 O O . PHE A 1 101 ? 12.097 11.245 -0.710 1.00 84.31 101 PHE A O 1
ATOM 803 N N . LYS A 1 102 ? 13.695 10.362 0.597 1.00 81.94 102 LYS A N 1
ATOM 804 C CA . LYS A 1 102 ? 14.740 10.385 -0.435 1.00 81.94 102 LYS A CA 1
ATOM 805 C C . LYS A 1 102 ? 14.640 9.149 -1.340 1.00 81.94 102 LYS A C 1
ATOM 807 O O . LYS A 1 102 ? 14.397 8.033 -0.878 1.00 81.94 102 LYS A O 1
ATOM 812 N N . ILE A 1 103 ? 14.814 9.358 -2.644 1.00 71.62 103 ILE A N 1
ATOM 813 C CA . ILE A 1 103 ? 14.791 8.314 -3.682 1.00 71.62 103 ILE A CA 1
ATOM 814 C C . ILE A 1 103 ? 16.225 8.085 -4.169 1.00 71.62 103 ILE A C 1
ATOM 816 O O . ILE A 1 103 ? 16.940 9.061 -4.394 1.00 71.62 103 ILE A O 1
ATOM 820 N N . ASN A 1 104 ? 16.626 6.825 -4.370 1.00 71.69 104 ASN A N 1
ATOM 821 C CA . ASN A 1 104 ? 17.834 6.483 -5.121 1.00 71.69 104 ASN A CA 1
ATOM 822 C C . ASN A 1 104 ? 17.430 5.764 -6.419 1.00 71.69 104 ASN A C 1
ATOM 824 O O . ASN A 1 104 ? 17.042 4.601 -6.403 1.00 71.69 104 ASN A O 1
ATOM 828 N N . MET A 1 105 ? 17.535 6.465 -7.549 1.00 56.00 105 MET A N 1
ATOM 829 C CA . MET A 1 105 ? 17.132 5.960 -8.872 1.00 56.00 105 MET A CA 1
ATOM 830 C C . MET A 1 105 ? 17.986 4.801 -9.404 1.00 56.00 105 MET A C 1
ATOM 832 O O . MET A 1 105 ? 17.653 4.208 -10.421 1.00 56.00 105 MET A O 1
ATOM 836 N N . HIS A 1 106 ? 19.102 4.472 -8.754 1.00 56.22 106 HIS A N 1
ATOM 837 C CA . HIS A 1 106 ? 19.954 3.357 -9.175 1.00 56.22 106 HIS A CA 1
ATOM 838 C C . HIS A 1 106 ? 19.503 2.008 -8.601 1.00 56.22 106 HIS A C 1
ATOM 840 O O . HIS A 1 106 ? 20.093 0.978 -8.921 1.00 56.22 106 HIS A O 1
ATOM 846 N N . LEU A 1 107 ? 18.464 2.003 -7.760 1.00 60.22 107 LEU A N 1
ATOM 847 C CA . LEU A 1 107 ? 17.980 0.834 -7.031 1.00 60.22 107 LEU A CA 1
ATOM 848 C C . LEU A 1 107 ? 16.511 0.535 -7.409 1.00 60.22 107 LEU A C 1
ATOM 850 O O . LEU A 1 107 ? 15.632 0.409 -6.568 1.00 60.22 107 LEU A O 1
ATOM 854 N N . ASP A 1 108 ? 16.174 0.452 -8.692 1.00 62.56 108 ASP A N 1
ATOM 855 C CA . ASP A 1 108 ? 14.765 0.318 -9.087 1.00 62.56 108 ASP A CA 1
ATOM 856 C C . ASP A 1 108 ? 14.273 -1.136 -9.066 1.00 62.56 108 ASP A C 1
ATOM 858 O O . ASP A 1 108 ? 14.443 -1.896 -10.018 1.00 62.56 108 ASP A O 1
ATOM 862 N N . MET A 1 109 ? 13.579 -1.518 -7.985 1.00 70.06 109 MET A N 1
ATOM 863 C CA . MET A 1 109 ? 12.765 -2.735 -7.976 1.00 70.06 109 MET A CA 1
ATOM 864 C C . MET A 1 109 ? 11.334 -2.483 -7.471 1.00 70.06 109 MET A C 1
ATOM 866 O O . MET A 1 109 ? 11.114 -2.337 -6.259 1.00 70.06 109 MET A O 1
ATOM 870 N N . PRO A 1 110 ? 10.332 -2.469 -8.375 1.00 70.56 110 PRO A N 1
ATOM 871 C CA . PRO A 1 110 ? 8.961 -2.150 -8.016 1.00 70.56 110 PRO A CA 1
ATOM 872 C C . PRO A 1 110 ? 8.391 -3.201 -7.062 1.00 70.56 110 PRO A C 1
ATOM 874 O O . PRO A 1 110 ? 8.438 -4.408 -7.306 1.00 70.56 110 PRO A O 1
ATOM 877 N N . THR A 1 111 ? 7.827 -2.734 -5.949 1.00 69.38 111 THR A N 1
ATOM 878 C CA . THR A 1 111 ? 7.166 -3.601 -4.968 1.00 69.38 111 THR A CA 1
ATOM 879 C C . THR A 1 111 ? 5.704 -3.815 -5.364 1.00 69.38 111 THR A C 1
ATOM 881 O O . THR A 1 111 ? 5.017 -2.895 -5.804 1.00 69.38 111 THR A O 1
ATOM 884 N N . LYS A 1 112 ? 5.192 -5.037 -5.183 1.00 75.88 112 LYS A N 1
ATOM 885 C CA . LYS A 1 112 ? 3.834 -5.414 -5.602 1.00 75.88 112 LYS A CA 1
ATOM 886 C C . LYS A 1 112 ? 2.760 -4.492 -5.008 1.00 75.88 112 LYS A C 1
ATOM 888 O O . LYS A 1 112 ? 2.578 -4.430 -3.789 1.00 75.88 112 LYS A O 1
ATOM 893 N N . THR A 1 113 ? 1.938 -3.906 -5.873 1.00 78.38 113 THR A N 1
ATOM 894 C CA . THR A 1 113 ? 0.821 -3.000 -5.541 1.00 78.38 113 THR A CA 1
ATOM 895 C C . THR A 1 113 ? -0.137 -3.567 -4.483 1.00 78.38 113 THR A C 1
ATOM 897 O O . THR A 1 113 ? -0.552 -2.866 -3.561 1.00 78.38 113 THR A O 1
ATOM 900 N N . LEU A 1 114 ? -0.427 -4.876 -4.538 1.00 80.62 114 LEU A N 1
ATOM 901 C CA . LEU A 1 114 ? -1.218 -5.586 -3.521 1.00 80.62 114 LEU A CA 1
ATOM 902 C C . LEU A 1 114 ? -0.595 -5.488 -2.118 1.00 80.62 114 LEU A C 1
ATOM 904 O O . LEU A 1 114 ? -1.311 -5.319 -1.126 1.00 80.62 114 LEU A O 1
ATOM 908 N N . HIS A 1 115 ? 0.729 -5.633 -2.029 1.00 78.38 115 HIS A N 1
ATOM 909 C CA . HIS A 1 115 ? 1.449 -5.619 -0.763 1.00 78.38 115 HIS A CA 1
ATOM 910 C C . HIS A 1 115 ? 1.603 -4.216 -0.195 1.00 78.38 115 HIS A C 1
ATOM 912 O O . HIS A 1 115 ? 1.583 -4.109 1.031 1.00 78.38 115 HIS A O 1
ATOM 918 N N . ILE A 1 116 ? 1.718 -3.196 -1.051 1.00 85.81 116 ILE A N 1
ATOM 919 C CA . ILE A 1 116 ? 1.798 -1.784 -0.656 1.00 85.81 116 ILE A CA 1
ATOM 920 C C . ILE A 1 116 ? 0.428 -1.288 -0.193 1.00 85.81 116 ILE A C 1
ATOM 922 O O . ILE A 1 116 ? 0.290 -0.846 0.945 1.00 85.81 116 ILE A O 1
ATOM 926 N N . ILE A 1 117 ? -0.599 -1.404 -1.040 1.00 88.25 117 ILE A N 1
ATOM 927 C CA . ILE A 1 117 ? -1.894 -0.776 -0.773 1.00 88.25 117 ILE A CA 1
ATOM 928 C C . ILE A 1 117 ? -2.757 -1.652 0.139 1.00 88.25 117 ILE A C 1
ATOM 930 O O . ILE A 1 117 ? -2.987 -1.297 1.290 1.00 88.25 117 ILE A O 1
ATOM 934 N N . LEU A 1 118 ? -3.211 -2.826 -0.314 1.00 90.06 118 LEU A N 1
ATOM 935 C CA . LEU A 1 118 ? -4.199 -3.611 0.444 1.00 90.06 118 LEU A CA 1
ATOM 936 C C . LEU A 1 118 ? -3.599 -4.244 1.709 1.00 90.06 118 LEU A C 1
ATOM 938 O O . LEU A 1 118 ? -4.126 -4.079 2.805 1.00 90.06 118 LEU A O 1
ATOM 942 N N . LEU A 1 119 ? -2.468 -4.945 1.588 1.00 89.00 119 LEU A N 1
ATOM 943 C CA . LEU A 1 119 ? -1.810 -5.587 2.737 1.00 89.00 119 LEU A CA 1
ATOM 944 C C . LEU A 1 119 ? -0.870 -4.643 3.507 1.00 89.00 119 LEU A C 1
ATOM 946 O O . LEU A 1 119 ? -0.199 -5.094 4.441 1.00 89.00 119 LEU A O 1
ATOM 950 N N . GLY A 1 120 ? -0.762 -3.382 3.092 1.00 88.75 120 GLY A N 1
ATOM 951 C CA . GLY A 1 120 ? 0.021 -2.341 3.752 1.00 88.75 120 GLY A CA 1
ATOM 952 C C . GLY A 1 120 ? -0.878 -1.233 4.256 1.00 88.75 120 GLY A C 1
ATOM 953 O O . GLY A 1 120 ? -1.380 -1.336 5.371 1.00 88.75 120 GLY A O 1
ATOM 954 N N . VAL A 1 121 ? -1.087 -0.211 3.430 1.00 89.44 121 VAL A N 1
ATOM 955 C CA . VAL A 1 121 ? -1.893 0.979 3.738 1.00 89.44 121 VAL A CA 1
ATOM 956 C C . VAL A 1 121 ? -3.241 0.611 4.364 1.00 89.44 121 VAL A C 1
ATOM 958 O O . VAL A 1 121 ? -3.492 0.948 5.519 1.00 89.44 121 VAL A O 1
ATOM 961 N N . VAL A 1 122 ? -4.070 -0.157 3.652 1.00 92.00 122 VAL A N 1
ATOM 962 C CA . VAL A 1 122 ? -5.427 -0.511 4.098 1.00 92.00 122 VAL A CA 1
ATOM 963 C C . VAL A 1 122 ? -5.384 -1.380 5.353 1.00 92.00 122 VAL A C 1
ATOM 965 O O . VAL A 1 122 ? -6.106 -1.107 6.305 1.00 92.00 122 VAL A O 1
ATOM 968 N N . LYS A 1 123 ? -4.511 -2.396 5.399 1.00 92.69 123 LYS A N 1
ATOM 969 C CA . LYS A 1 123 ? -4.355 -3.275 6.571 1.00 92.69 123 LYS A CA 1
ATOM 970 C C . LYS A 1 123 ? -3.995 -2.503 7.840 1.00 92.69 123 LYS A C 1
ATOM 972 O O . LYS A 1 123 ? -4.572 -2.762 8.895 1.00 92.69 123 LYS A O 1
ATOM 977 N N . TYR A 1 124 ? -3.019 -1.603 7.767 1.00 90.12 124 TYR A N 1
ATOM 978 C CA . TYR A 1 124 ? -2.566 -0.869 8.948 1.00 90.12 124 TYR A CA 1
ATOM 979 C C . TYR A 1 124 ? -3.564 0.210 9.363 1.00 90.12 124 TYR A C 1
ATOM 981 O O . TYR A 1 124 ? -3.802 0.365 10.560 1.00 90.12 124 TYR A O 1
ATOM 989 N N . PHE A 1 125 ? -4.205 0.882 8.405 1.00 89.12 125 PHE A N 1
ATOM 990 C CA . PHE A 1 125 ? -5.263 1.848 8.697 1.00 89.12 125 PHE A CA 1
ATOM 991 C C . PHE A 1 125 ? -6.516 1.174 9.284 1.00 89.12 125 PHE A C 1
ATOM 993 O O . PHE A 1 125 ? -7.117 1.682 10.230 1.00 89.12 125 PHE A O 1
ATOM 1000 N N . TRP A 1 126 ? -6.855 -0.031 8.812 1.00 92.56 126 TRP A N 1
ATOM 1001 C CA . TRP A 1 126 ? -7.859 -0.899 9.432 1.00 92.56 126 TRP A CA 1
ATOM 1002 C C . TRP A 1 126 ? -7.497 -1.258 10.872 1.00 92.56 126 TRP A C 1
ATOM 1004 O O . TRP A 1 126 ? -8.337 -1.118 11.752 1.00 92.56 126 TRP A O 1
ATOM 1014 N N . GLY A 1 127 ? -6.247 -1.646 11.138 1.00 91.50 127 GLY A N 1
ATOM 1015 C CA . GLY A 1 127 ? -5.787 -1.923 12.501 1.00 91.50 127 GLY A CA 1
ATOM 1016 C C . GLY A 1 127 ? -5.983 -0.735 13.450 1.00 91.50 127 GLY A C 1
ATOM 1017 O O . GLY A 1 127 ? -6.468 -0.923 14.561 1.00 91.50 127 GLY A O 1
ATOM 1018 N N . GLN A 1 128 ? -5.683 0.487 12.994 1.00 87.75 128 GLN A N 1
ATOM 1019 C CA . GLN A 1 128 ? -5.955 1.707 13.768 1.00 87.75 128 GLN A CA 1
ATOM 1020 C C . GLN A 1 128 ? -7.454 1.958 13.954 1.00 87.75 128 GLN A C 1
ATOM 1022 O O . GLN A 1 128 ? -7.894 2.280 15.053 1.00 87.75 128 GLN A O 1
ATOM 1027 N N . SER A 1 129 ? -8.251 1.759 12.902 1.00 89.75 129 SER A N 1
ATOM 1028 C CA . SER A 1 129 ? -9.709 1.919 12.965 1.00 89.75 129 SER A CA 1
ATOM 1029 C C . SER A 1 129 ? -10.327 0.959 13.985 1.00 89.75 129 SER A C 1
ATOM 1031 O O . SER A 1 129 ? -11.133 1.372 14.810 1.00 89.75 129 SER A O 1
ATOM 1033 N N . VAL A 1 130 ? -9.906 -0.308 13.974 1.00 92.25 130 VAL A N 1
ATOM 1034 C CA . VAL A 1 130 ? -10.338 -1.324 14.941 1.00 92.25 130 VAL A CA 1
ATOM 1035 C C . VAL A 1 130 ? -9.939 -0.936 16.356 1.00 92.25 130 VAL A C 1
ATOM 1037 O O . VAL A 1 130 ? -10.788 -0.980 17.238 1.00 92.25 130 VAL A O 1
ATOM 1040 N N . PHE A 1 131 ? -8.689 -0.516 16.567 1.00 90.75 131 PHE A N 1
ATOM 1041 C CA . PHE A 1 131 ? -8.219 -0.085 17.882 1.00 90.75 131 PHE A CA 1
ATOM 1042 C C . PHE A 1 131 ? -9.096 1.036 18.463 1.00 90.75 131 PHE A C 1
ATOM 1044 O O . PHE A 1 131 ? -9.509 0.961 19.619 1.00 90.75 131 PHE A O 1
ATOM 1051 N N . LEU A 1 132 ? -9.442 2.039 17.650 1.00 88.75 132 LEU A N 1
ATOM 1052 C CA . LEU A 1 132 ? -10.338 3.126 18.056 1.00 88.75 132 LEU A CA 1
ATOM 1053 C C . LEU A 1 132 ? -11.768 2.631 18.320 1.00 88.75 132 LEU A C 1
ATOM 1055 O O . LEU A 1 132 ? -12.353 2.969 19.345 1.00 88.75 132 LEU A O 1
ATOM 1059 N N . LEU A 1 133 ? -12.321 1.791 17.439 1.00 91.44 133 LEU A N 1
ATOM 1060 C CA . LEU A 1 133 ? -13.660 1.214 17.613 1.00 91.44 133 LEU A CA 1
ATOM 1061 C C . LEU A 1 133 ? -13.769 0.364 18.883 1.00 91.44 133 LEU A C 1
ATOM 1063 O O . LEU A 1 133 ? -14.812 0.364 19.532 1.00 91.44 133 LEU A O 1
ATOM 1067 N N . GLU A 1 134 ? -12.721 -0.376 19.238 1.00 93.31 134 GLU A N 1
ATOM 1068 C CA . GLU A 1 134 ? -12.679 -1.173 20.465 1.00 93.31 134 GLU A CA 1
ATOM 1069 C C . GLU A 1 134 ? -12.558 -0.298 21.706 1.00 93.31 134 GLU A C 1
ATOM 1071 O O . GLU A 1 134 ? -13.294 -0.516 22.670 1.00 93.31 134 GLU A O 1
ATOM 1076 N N . LYS A 1 135 ? -11.687 0.716 21.662 1.00 92.75 135 LYS A N 1
ATOM 1077 C CA . LYS A 1 135 ? -11.524 1.687 22.748 1.00 92.75 135 LYS A CA 1
ATOM 1078 C C . LYS A 1 135 ? -12.852 2.367 23.094 1.00 92.75 135 LYS A C 1
ATOM 1080 O O . LYS A 1 135 ? -13.200 2.455 24.267 1.00 92.75 135 LYS A O 1
ATOM 1085 N N . GLU A 1 136 ? -13.614 2.761 22.077 1.00 93.75 136 GLU A N 1
ATOM 1086 C CA . GLU A 1 136 ? -14.921 3.414 22.231 1.00 93.75 136 GLU A CA 1
ATOM 1087 C C . GLU A 1 136 ? -16.096 2.420 22.353 1.00 93.75 136 GLU A C 1
ATOM 1089 O O . GLU A 1 136 ? -17.253 2.824 22.432 1.00 93.75 136 GLU A O 1
ATOM 1094 N N . LYS A 1 137 ? -15.836 1.101 22.369 1.00 94.88 137 LYS A N 1
ATOM 1095 C CA . LYS A 1 137 ? -16.855 0.026 22.422 1.00 94.88 137 LYS A CA 1
ATOM 1096 C C . LYS A 1 137 ? -17.877 0.049 21.266 1.00 94.88 137 LYS A C 1
ATOM 1098 O O . LYS A 1 137 ? -18.952 -0.549 21.353 1.00 94.88 137 LYS A O 1
ATOM 1103 N N . LEU A 1 138 ? -17.520 0.660 20.138 1.00 93.75 138 LEU A N 1
ATOM 1104 C CA . LEU A 1 138 ? -18.360 0.831 18.945 1.00 93.75 138 LEU A CA 1
ATOM 1105 C C . LEU A 1 138 ? -18.243 -0.315 17.928 1.00 93.75 138 LEU A C 1
ATOM 1107 O O . LEU A 1 138 ? -18.936 -0.300 16.912 1.00 93.75 138 LEU A O 1
ATOM 1111 N N . LEU A 1 139 ? -17.404 -1.330 18.173 1.00 93.31 139 LEU A N 1
ATOM 1112 C CA . LEU A 1 139 ? -17.197 -2.431 17.219 1.00 93.31 139 LEU A CA 1
ATOM 1113 C C . LEU A 1 139 ? -18.504 -3.163 16.847 1.00 93.31 139 LEU A C 1
ATOM 1115 O O . LEU A 1 139 ? -18.677 -3.562 15.697 1.00 93.31 139 LEU A O 1
ATOM 1119 N N . HIS A 1 140 ? -19.435 -3.300 17.795 1.00 94.38 140 HIS A N 1
ATOM 1120 C CA . HIS A 1 140 ? -20.739 -3.925 17.561 1.00 94.38 140 HIS A CA 1
ATOM 1121 C C . HIS A 1 140 ? -21.655 -3.070 16.663 1.00 94.38 140 HIS A C 1
ATOM 1123 O O . HIS A 1 140 ? -22.343 -3.606 15.797 1.00 94.38 140 HIS A O 1
ATOM 1129 N N . ILE A 1 141 ? -21.623 -1.740 16.816 1.00 93.44 141 ILE A N 1
ATOM 1130 C CA . ILE A 1 141 ? -22.340 -0.804 15.937 1.00 93.44 141 ILE A CA 1
ATOM 1131 C C . ILE A 1 141 ? -21.751 -0.889 14.535 1.00 93.44 141 ILE A C 1
ATOM 1133 O O . ILE A 1 141 ? -22.491 -1.073 13.574 1.00 93.44 141 ILE A O 1
ATOM 1137 N N . PHE A 1 142 ? -20.421 -0.854 14.423 1.00 93.50 142 PHE A N 1
ATOM 1138 C CA . PHE A 1 142 ? -19.734 -1.025 13.147 1.00 93.50 142 PHE A CA 1
ATOM 1139 C C . PHE A 1 142 ? -20.140 -2.331 12.449 1.00 93.50 142 PHE A C 1
ATOM 1141 O O . PHE A 1 142 ? -20.436 -2.321 11.257 1.00 93.50 142 PHE A O 1
ATOM 1148 N N . GLN A 1 143 ? -20.208 -3.446 13.181 1.00 94.81 143 GLN A N 1
ATOM 1149 C CA . GLN A 1 143 ? -20.649 -4.734 12.643 1.00 94.81 143 GLN A CA 1
ATOM 1150 C C . GLN A 1 143 ? -22.080 -4.666 12.095 1.00 94.81 143 GLN A C 1
ATOM 1152 O O . GLN A 1 143 ? -22.335 -5.171 11.001 1.00 94.81 143 GLN A O 1
ATOM 1157 N N . SER A 1 144 ? -23.002 -4.021 12.813 1.00 94.12 144 SER A N 1
ATOM 1158 C CA . SER A 1 144 ? -24.381 -3.805 12.355 1.00 94.12 144 SER A CA 1
ATOM 1159 C C . SER A 1 144 ? -24.440 -2.925 11.105 1.00 94.12 144 SER A C 1
ATOM 1161 O O . SER A 1 144 ? -25.099 -3.296 10.135 1.00 94.12 144 SER A O 1
ATOM 1163 N N . CYS A 1 145 ? -23.690 -1.820 11.072 1.00 91.88 145 CYS A N 1
ATOM 1164 C CA . CYS A 1 145 ? -23.590 -0.954 9.894 1.00 91.88 145 CYS A CA 1
ATOM 1165 C C . CYS A 1 145 ? -22.993 -1.697 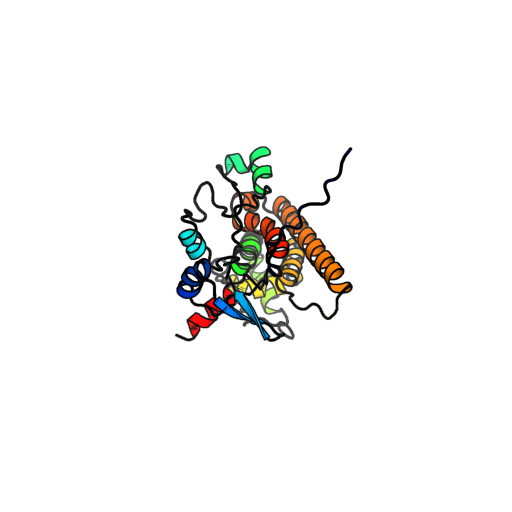8.690 1.00 91.88 145 CYS A C 1
ATOM 1167 O O . CYS A 1 145 ? -23.449 -1.540 7.562 1.00 91.88 145 CYS A O 1
ATOM 1169 N N . LEU A 1 146 ? -22.002 -2.561 8.919 1.00 92.00 146 LEU A N 1
ATOM 1170 C CA . LEU A 1 146 ? -21.397 -3.378 7.872 1.00 92.00 146 LEU A CA 1
ATOM 1171 C C . LEU A 1 146 ? -22.379 -4.430 7.326 1.00 92.00 146 LEU A C 1
ATOM 1173 O O . LEU A 1 146 ? -22.348 -4.731 6.132 1.00 92.00 146 LEU A O 1
ATOM 1177 N N . LYS A 1 147 ? -23.271 -4.971 8.170 1.00 91.88 147 LYS A N 1
ATOM 1178 C CA . LYS A 1 147 ? -24.361 -5.869 7.743 1.00 91.88 147 LYS A CA 1
ATOM 1179 C C . LYS A 1 147 ? -25.409 -5.154 6.895 1.00 91.88 147 LYS A C 1
ATOM 1181 O O . LYS A 1 147 ? -25.951 -5.783 5.990 1.00 91.88 147 LYS A O 1
ATOM 1186 N N . SER A 1 148 ? -25.679 -3.877 7.165 1.00 91.06 148 SER A N 1
ATOM 1187 C CA . SER A 1 148 ? -26.682 -3.093 6.435 1.00 91.06 148 SER A CA 1
ATOM 1188 C C . SER A 1 148 ? -26.192 -2.526 5.102 1.00 91.06 148 SER A C 1
ATOM 1190 O O . SER A 1 148 ? -26.988 -1.936 4.377 1.00 91.06 148 SER A O 1
ATOM 1192 N N . VAL A 1 149 ? -24.904 -2.669 4.762 1.00 88.75 149 VAL A N 1
ATOM 1193 C CA . VAL A 1 149 ? -24.375 -2.205 3.471 1.00 88.75 149 VAL A CA 1
ATOM 1194 C C . VAL A 1 149 ? -25.105 -2.909 2.332 1.00 88.75 149 VAL A C 1
ATOM 1196 O O . VAL A 1 149 ? -25.056 -4.139 2.224 1.00 88.75 149 VAL A O 1
ATOM 1199 N N . ASN A 1 150 ? -25.730 -2.121 1.453 1.00 85.19 150 ASN A N 1
ATOM 1200 C CA . ASN A 1 150 ? -26.278 -2.653 0.217 1.00 85.19 150 ASN A CA 1
ATOM 1201 C C . ASN A 1 150 ? -25.125 -3.141 -0.677 1.00 85.19 150 ASN A C 1
ATOM 1203 O O . ASN A 1 150 ? -24.189 -2.399 -0.975 1.00 85.19 150 ASN A O 1
ATOM 1207 N N . LYS A 1 151 ? -25.190 -4.413 -1.069 1.00 81.00 151 LYS A N 1
ATOM 1208 C CA . LYS A 1 151 ? -24.189 -5.088 -1.902 1.00 81.00 151 LYS A CA 1
ATOM 1209 C C . LYS A 1 151 ? -24.511 -4.978 -3.392 1.00 81.00 151 LYS A C 1
ATOM 1211 O O . LYS A 1 151 ? -23.654 -5.298 -4.215 1.00 81.00 151 LYS A O 1
ATOM 1216 N N . ASP A 1 152 ? -25.707 -4.511 -3.736 1.00 75.69 152 ASP A N 1
ATOM 1217 C CA . ASP A 1 152 ? -26.134 -4.288 -5.108 1.00 75.69 152 ASP A CA 1
ATOM 1218 C C . ASP A 1 152 ? -25.147 -3.340 -5.794 1.00 75.69 152 ASP A C 1
ATOM 1220 O O . ASP A 1 152 ? -24.806 -2.277 -5.278 1.00 75.69 152 ASP A O 1
ATOM 1224 N N . ARG A 1 153 ? -24.669 -3.740 -6.977 1.00 74.50 153 ARG A N 1
ATOM 1225 C CA . ARG A 1 153 ? -23.663 -3.027 -7.792 1.00 74.50 153 ARG A CA 1
ATOM 1226 C C . ARG A 1 153 ? -22.233 -3.000 -7.251 1.00 74.50 153 ARG A C 1
ATOM 1228 O O . ARG A 1 153 ? -21.347 -2.531 -7.966 1.00 74.50 153 ARG A O 1
ATOM 1235 N N . LEU A 1 154 ? -21.955 -3.530 -6.061 1.00 72.19 154 LEU A N 1
ATOM 1236 C CA . LEU A 1 154 ? -20.581 -3.634 -5.586 1.00 72.19 154 LEU A CA 1
ATOM 1237 C C . LEU A 1 154 ? -19.935 -4.932 -6.106 1.00 72.19 154 LEU A C 1
ATOM 1239 O O . LEU A 1 154 ? -20.369 -6.037 -5.791 1.00 72.19 154 LEU A O 1
ATOM 1243 N N . ASN A 1 155 ? -18.853 -4.813 -6.881 1.00 70.50 155 ASN A N 1
ATOM 1244 C CA . ASN A 1 155 ? -18.074 -5.963 -7.361 1.00 70.50 155 ASN A CA 1
ATOM 1245 C C . ASN A 1 155 ? -17.159 -6.521 -6.247 1.00 70.50 155 ASN A C 1
ATOM 1247 O O . ASN A 1 155 ? -15.931 -6.368 -6.293 1.00 70.50 155 ASN A O 1
ATOM 1251 N N . ILE A 1 156 ? -17.766 -7.106 -5.208 1.00 67.50 156 ILE A N 1
ATOM 1252 C CA . ILE A 1 156 ? -17.087 -7.572 -3.990 1.00 67.50 156 ILE A CA 1
ATOM 1253 C C . ILE A 1 156 ? -17.345 -9.067 -3.762 1.00 67.50 156 ILE A C 1
ATOM 1255 O O . ILE A 1 156 ? -18.491 -9.500 -3.862 1.00 67.50 156 ILE A O 1
ATOM 1259 N N . PRO A 1 157 ? -16.334 -9.871 -3.369 1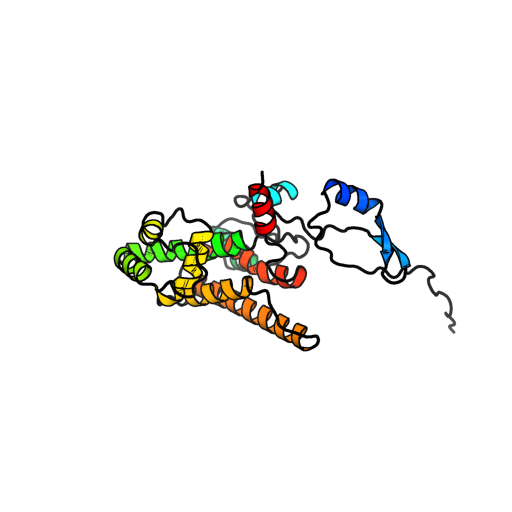.00 65.25 157 PRO A N 1
ATOM 1260 C CA . PRO A 1 157 ? -16.600 -11.170 -2.748 1.00 65.25 157 PRO A CA 1
ATOM 1261 C C . PRO A 1 157 ? -17.478 -11.013 -1.495 1.00 65.25 157 PRO A C 1
ATOM 1263 O O . PRO A 1 157 ? -17.523 -9.935 -0.905 1.00 65.25 157 PRO A O 1
ATOM 1266 N N . SER A 1 158 ? -18.143 -12.090 -1.058 1.00 70.06 158 SER A N 1
ATOM 1267 C CA . SER A 1 158 ? -19.094 -12.058 0.063 1.00 70.06 158 SER A CA 1
ATOM 1268 C C . SER A 1 158 ? -18.563 -11.268 1.275 1.00 70.06 158 SER A C 1
ATOM 1270 O O . SER A 1 158 ? -17.654 -11.718 1.979 1.00 70.06 158 SER A O 1
ATOM 1272 N N . LEU A 1 159 ? -19.138 -10.089 1.527 1.00 81.19 159 LEU A N 1
ATOM 1273 C CA . LEU A 1 159 ? -18.836 -9.259 2.692 1.00 81.19 159 LEU A CA 1
ATOM 1274 C C . LEU A 1 159 ? -19.552 -9.857 3.911 1.00 81.19 159 LEU A C 1
ATOM 1276 O O . LEU A 1 159 ? -20.743 -9.612 4.123 1.00 81.19 159 LEU A O 1
ATOM 1280 N N . ASN A 1 160 ? -18.845 -10.706 4.657 1.00 89.62 160 ASN A N 1
ATOM 1281 C CA . ASN A 1 160 ? -19.333 -11.293 5.901 1.00 89.62 160 ASN A CA 1
ATOM 1282 C C . ASN A 1 160 ? -18.855 -10.433 7.080 1.00 89.62 160 ASN A C 1
ATOM 1284 O O . ASN A 1 160 ? -17.682 -10.472 7.455 1.00 89.62 160 ASN A O 1
ATOM 1288 N N . ALA A 1 161 ? -19.773 -9.643 7.637 1.00 92.44 161 ALA A N 1
ATOM 1289 C CA . ALA A 1 161 ? -19.477 -8.737 8.740 1.00 92.44 161 ALA A CA 1
ATOM 1290 C C . ALA A 1 161 ? -19.057 -9.479 10.017 1.00 92.44 161 ALA A C 1
ATOM 1292 O O . ALA A 1 161 ? -18.122 -9.046 10.685 1.00 92.44 161 ALA A O 1
ATOM 1293 N N . ASP A 1 162 ? -19.691 -10.618 10.320 1.00 93.50 162 ASP A N 1
ATOM 1294 C CA . ASP A 1 162 ? -19.349 -11.438 11.487 1.00 93.50 162 ASP A CA 1
ATOM 1295 C C . ASP A 1 162 ? -17.909 -11.945 11.382 1.00 93.50 162 ASP A C 1
ATOM 1297 O O . ASP A 1 162 ? -17.123 -11.793 12.315 1.00 93.50 162 ASP A O 1
ATOM 1301 N N . TYR A 1 163 ? -17.520 -12.443 10.205 1.00 94.44 163 TYR A N 1
ATOM 1302 C CA . TYR A 1 163 ? -16.149 -12.868 9.938 1.00 94.44 163 TYR A CA 1
ATOM 1303 C C . TYR A 1 163 ? -15.155 -11.705 10.059 1.00 94.44 163 TYR A C 1
ATOM 1305 O O . TYR A 1 163 ? -14.112 -11.852 10.692 1.00 94.44 163 TYR A O 1
ATOM 1313 N N . ILE A 1 164 ? -15.453 -10.547 9.457 1.00 94.44 164 ILE A N 1
ATOM 1314 C CA . ILE A 1 164 ? -14.553 -9.382 9.468 1.00 94.44 164 ILE A CA 1
ATOM 1315 C C . ILE A 1 164 ? -14.309 -8.890 10.895 1.00 94.44 164 ILE A C 1
ATOM 1317 O O . ILE A 1 164 ? -13.163 -8.626 11.259 1.00 94.44 164 ILE A O 1
ATOM 1321 N N . CYS A 1 165 ? -15.364 -8.792 11.703 1.00 94.44 165 CYS A N 1
ATOM 1322 C CA . CYS A 1 165 ? -15.265 -8.336 13.084 1.00 94.44 165 CYS A CA 1
ATOM 1323 C C . CYS A 1 165 ? -14.633 -9.392 14.000 1.00 94.44 165 CYS A C 1
ATOM 1325 O O . CYS A 1 165 ? -13.861 -9.030 14.886 1.00 94.44 165 CYS A O 1
ATOM 1327 N N . HIS A 1 166 ? -14.887 -10.684 13.777 1.00 94.75 166 HIS A N 1
ATOM 1328 C CA . HIS A 1 166 ? -14.287 -11.759 14.571 1.00 94.75 166 HIS A CA 1
ATOM 1329 C C . HIS A 1 166 ? -12.791 -11.942 14.256 1.00 94.75 166 HIS A C 1
ATOM 1331 O O . HIS A 1 166 ? -11.958 -11.974 15.159 1.00 94.75 166 HIS A O 1
ATOM 1337 N N . TYR A 1 167 ? -12.419 -11.968 12.973 1.00 94.50 167 TYR A N 1
ATOM 1338 C CA . TYR A 1 167 ? -11.045 -12.187 12.499 1.00 94.50 167 TYR A CA 1
ATOM 1339 C C . TYR A 1 167 ? -10.332 -10.892 12.089 1.00 94.50 167 TYR A C 1
ATOM 1341 O O . TYR A 1 167 ? -9.469 -10.901 11.208 1.00 94.50 167 TYR A O 1
ATOM 1349 N N . LYS A 1 168 ? -10.651 -9.769 12.743 1.00 94.00 168 LYS A N 1
ATOM 1350 C CA . LYS A 1 168 ? -10.167 -8.417 12.399 1.00 94.00 168 LYS A CA 1
ATOM 1351 C C . LYS A 1 168 ? -8.644 -8.275 12.263 1.00 94.00 168 LYS A C 1
ATOM 1353 O O . LYS A 1 168 ? -8.190 -7.421 11.506 1.00 94.00 168 LYS A O 1
ATOM 1358 N N . GLY A 1 169 ? -7.854 -9.121 12.933 1.00 92.81 169 GLY A N 1
ATOM 1359 C CA . GLY A 1 169 ? -6.386 -9.163 12.815 1.00 92.81 169 GLY A CA 1
ATOM 1360 C C . GLY A 1 169 ? -5.831 -10.056 11.691 1.00 92.81 169 GLY A C 1
ATOM 1361 O O . GLY A 1 169 ? -4.700 -9.849 11.252 1.00 92.81 169 GLY A O 1
ATOM 1362 N N . ASN A 1 170 ? -6.623 -11.008 11.185 1.00 91.94 170 ASN A N 1
ATOM 1363 C CA . ASN A 1 170 ? -6.202 -12.081 10.268 1.00 91.94 170 ASN A CA 1
ATOM 1364 C C . ASN A 1 170 ? -6.889 -11.993 8.896 1.00 91.94 170 ASN A C 1
ATOM 1366 O O . ASN A 1 170 ? -7.147 -12.993 8.224 1.00 91.94 170 ASN A O 1
ATOM 1370 N N . LEU A 1 171 ? -7.209 -10.775 8.466 1.00 92.56 171 LEU A N 1
ATOM 1371 C CA . LEU A 1 171 ? -7.803 -10.535 7.159 1.00 9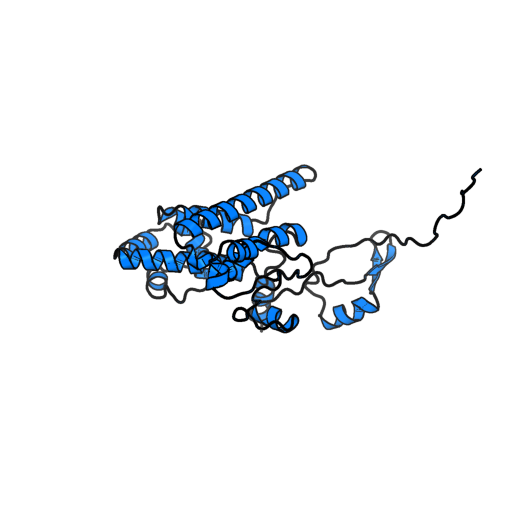2.56 171 LEU A CA 1
ATOM 1372 C C . LEU A 1 171 ? -6.759 -10.661 6.037 1.00 92.56 171 LEU A C 1
ATOM 1374 O O . LEU A 1 171 ? -5.577 -10.356 6.206 1.00 92.56 171 LEU A O 1
ATOM 1378 N N . ILE A 1 172 ? -7.227 -11.082 4.862 1.00 89.00 172 ILE A N 1
ATOM 1379 C CA . ILE A 1 172 ? -6.422 -11.233 3.646 1.00 89.00 172 ILE A CA 1
ATOM 1380 C C . ILE A 1 172 ? -6.812 -10.179 2.603 1.00 89.00 172 ILE A C 1
ATOM 1382 O O . ILE A 1 172 ? -7.799 -9.459 2.761 1.00 89.00 172 ILE A O 1
ATOM 1386 N N . GLY A 1 173 ? -6.064 -10.107 1.498 1.00 86.69 173 GLY A N 1
ATOM 1387 C CA . GLY A 1 173 ? -6.221 -9.064 0.477 1.00 86.69 173 GLY A CA 1
ATOM 1388 C C . GLY A 1 173 ? -7.650 -8.896 -0.057 1.00 86.69 173 GLY A C 1
ATOM 1389 O O . GLY A 1 173 ? -8.073 -7.767 -0.286 1.00 86.69 173 GLY A O 1
ATOM 1390 N N . LYS A 1 174 ? -8.424 -9.986 -0.192 1.00 86.69 174 LYS A N 1
ATOM 1391 C CA . LYS A 1 174 ? -9.823 -9.910 -0.650 1.00 86.69 174 LYS A CA 1
ATOM 1392 C C . LYS A 1 174 ? -10.712 -9.125 0.323 1.00 86.69 174 LYS A C 1
ATOM 1394 O O . LYS A 1 174 ? -11.478 -8.288 -0.127 1.00 86.69 174 LYS A O 1
ATOM 1399 N N . HIS A 1 175 ? -10.545 -9.330 1.633 1.00 91.31 175 HIS A N 1
ATOM 1400 C CA . HIS A 1 175 ? -11.306 -8.619 2.664 1.00 91.31 175 HIS A CA 1
ATOM 1401 C C . HIS A 1 175 ? -10.915 -7.140 2.715 1.00 91.31 175 HIS A C 1
ATOM 1403 O O . HIS A 1 175 ? -11.782 -6.281 2.815 1.00 91.31 175 HIS A O 1
ATOM 1409 N N . PHE A 1 176 ? -9.622 -6.826 2.586 1.00 91.81 176 PHE A N 1
ATOM 1410 C CA . PHE A 1 176 ? -9.169 -5.432 2.546 1.00 91.81 176 PHE A CA 1
ATOM 1411 C C . PHE A 1 176 ? -9.643 -4.694 1.295 1.00 91.81 176 PHE A C 1
ATOM 1413 O O . PHE A 1 176 ? -9.971 -3.515 1.387 1.00 91.81 176 PHE A O 1
ATOM 1420 N N . LYS A 1 177 ? -9.737 -5.377 0.146 1.00 88.44 177 LYS A N 1
ATOM 1421 C CA . LYS A 1 177 ? -10.350 -4.801 -1.057 1.00 88.44 177 LYS A CA 1
ATOM 1422 C C . LYS A 1 177 ? -11.813 -4.429 -0.800 1.00 88.44 177 LYS A C 1
ATOM 1424 O O . LYS A 1 177 ? -12.213 -3.320 -1.129 1.00 88.44 177 LYS A O 1
ATOM 1429 N N . SER A 1 178 ? -12.575 -5.331 -0.179 1.00 89.25 178 SER A N 1
ATOM 1430 C CA . SER A 1 178 ? -13.965 -5.084 0.217 1.00 89.25 178 SER A CA 1
ATOM 1431 C C . SER A 1 178 ? -14.090 -3.905 1.177 1.00 89.25 178 SER A C 1
ATOM 1433 O O . SER A 1 178 ? -14.894 -3.010 0.947 1.00 89.25 178 SER A O 1
ATOM 1435 N N . LEU A 1 179 ? -13.265 -3.882 2.230 1.00 91.50 179 LEU A N 1
ATOM 1436 C CA . LEU A 1 179 ? -13.259 -2.811 3.225 1.00 91.50 179 LEU A CA 1
ATOM 1437 C C . LEU A 1 179 ? -12.953 -1.455 2.584 1.00 91.50 179 LEU A C 1
ATOM 1439 O O . LEU A 1 179 ? -13.699 -0.511 2.802 1.00 91.50 179 LEU A O 1
ATOM 1443 N N . ALA A 1 180 ? -11.931 -1.357 1.732 1.00 90.31 180 ALA A N 1
ATOM 1444 C CA . ALA A 1 180 ? -11.587 -0.097 1.068 1.00 90.31 180 ALA A CA 1
ATOM 1445 C C . ALA A 1 180 ? -12.740 0.506 0.242 1.00 90.31 180 ALA A C 1
ATOM 1447 O O . ALA A 1 180 ? -12.798 1.721 0.092 1.00 90.31 180 ALA A O 1
ATOM 1448 N N . GLN A 1 181 ? -13.658 -0.322 -0.268 1.00 87.56 181 GLN A N 1
ATOM 1449 C CA . GLN A 1 181 ? -14.819 0.135 -1.037 1.00 87.56 181 GLN A CA 1
ATOM 1450 C C . GLN A 1 181 ? -15.978 0.614 -0.157 1.00 87.56 181 GLN A C 1
ATOM 1452 O O . GLN A 1 181 ? -16.699 1.521 -0.556 1.00 87.56 181 GLN A O 1
ATOM 1457 N N . VAL A 1 182 ? -16.177 0.013 1.021 1.00 89.81 182 VAL A N 1
ATOM 1458 C CA . VAL A 1 182 ? -17.352 0.293 1.870 1.00 89.81 182 VAL A CA 1
ATOM 1459 C C . VAL A 1 182 ? -17.057 1.257 3.014 1.00 89.81 182 VAL A C 1
ATOM 1461 O O . VAL A 1 182 ? -17.947 1.976 3.456 1.00 89.81 182 VAL A O 1
ATOM 1464 N N . MET A 1 183 ? -15.812 1.309 3.490 1.00 90.19 183 MET A N 1
ATOM 1465 C CA . MET A 1 183 ? -15.430 2.131 4.639 1.00 90.19 183 MET A CA 1
ATOM 1466 C C . MET A 1 183 ? -15.706 3.634 4.468 1.00 90.19 183 MET A C 1
ATOM 1468 O O . MET A 1 183 ? -16.157 4.218 5.449 1.00 90.19 183 MET A O 1
ATOM 1472 N N . PRO A 1 184 ? -15.547 4.269 3.285 1.00 89.00 184 PRO A N 1
ATOM 1473 C CA . PRO A 1 184 ? -15.923 5.678 3.107 1.00 89.00 184 PRO A CA 1
ATOM 1474 C C . PRO A 1 184 ? -17.378 6.001 3.486 1.00 89.00 184 PRO A C 1
ATOM 1476 O O . PRO A 1 184 ? -17.682 7.133 3.839 1.00 89.00 184 PRO A O 1
ATOM 1479 N N . PHE A 1 185 ? -18.276 5.011 3.435 1.00 86.00 185 PHE A N 1
ATOM 1480 C CA . PHE A 1 185 ? -19.692 5.168 3.782 1.00 86.00 185 PHE A CA 1
ATOM 1481 C C . PHE A 1 185 ? -20.009 4.791 5.234 1.00 86.00 185 PHE A C 1
ATOM 1483 O O . PHE A 1 185 ? -21.091 5.093 5.729 1.00 86.00 185 PHE A O 1
ATOM 1490 N N . LEU A 1 186 ? -19.089 4.101 5.913 1.00 85.25 186 LEU A N 1
ATOM 1491 C CA . LEU A 1 186 ? -19.288 3.564 7.262 1.00 85.25 186 LEU A CA 1
ATOM 1492 C C . LEU A 1 186 ? -18.595 4.388 8.347 1.00 85.25 186 LEU A C 1
ATOM 1494 O O . LEU A 1 186 ? -18.823 4.155 9.533 1.00 85.25 186 LEU A O 1
ATOM 1498 N N . THR A 1 187 ? -17.718 5.317 7.974 1.00 73.62 187 THR A N 1
ATOM 1499 C CA . THR A 1 187 ? -16.964 6.131 8.925 1.00 73.62 187 THR A CA 1
ATOM 1500 C C . THR A 1 187 ? -16.735 7.543 8.404 1.00 73.62 187 THR A C 1
ATOM 1502 O O . THR A 1 187 ? -16.543 7.761 7.215 1.00 73.62 187 THR A O 1
ATOM 1505 N N . VAL A 1 188 ? -16.733 8.503 9.331 1.00 61.22 188 VAL A N 1
ATOM 1506 C CA . VAL A 1 188 ? -16.483 9.935 9.084 1.00 61.22 188 VAL A CA 1
ATOM 1507 C C . VAL A 1 188 ? -14.976 10.245 9.045 1.00 61.22 188 VAL A C 1
ATOM 1509 O O . VAL A 1 188 ? -14.559 11.386 8.879 1.00 61.22 188 VAL A O 1
ATOM 1512 N N . VAL A 1 189 ? -14.111 9.240 9.217 1.00 65.75 189 VAL A N 1
ATOM 1513 C CA . VAL A 1 189 ? -12.661 9.446 9.178 1.00 65.75 189 VAL A CA 1
ATOM 1514 C C . VAL A 1 189 ? -12.239 9.755 7.741 1.00 65.75 189 VAL A C 1
ATOM 1516 O O . VAL A 1 189 ? -12.187 8.853 6.904 1.00 65.75 189 VAL A O 1
ATOM 1519 N N . ASN A 1 190 ? -11.857 11.014 7.485 1.00 74.31 190 ASN A N 1
ATOM 1520 C CA . ASN A 1 190 ? -11.375 11.516 6.187 1.00 74.31 190 ASN A CA 1
ATOM 1521 C C . ASN A 1 190 ? -10.351 10.588 5.506 1.00 74.31 190 ASN A C 1
ATOM 1523 O O . ASN A 1 190 ? -10.325 10.474 4.281 1.00 74.31 190 ASN A O 1
ATOM 1527 N N . GLY A 1 191 ? -9.534 9.876 6.290 1.00 84.75 191 GLY A N 1
ATOM 1528 C CA . GLY A 1 191 ? -8.558 8.920 5.770 1.00 84.75 191 GLY A CA 1
ATOM 1529 C C . GLY A 1 191 ? -9.161 7.775 4.951 1.00 84.75 191 GLY A C 1
ATOM 1530 O O . GLY A 1 191 ? -8.541 7.358 3.977 1.00 84.75 191 GLY A O 1
ATOM 1531 N N . TRP A 1 192 ? -10.366 7.287 5.268 1.00 89.56 192 TRP A N 1
ATOM 1532 C CA . TRP A 1 192 ? -10.992 6.214 4.483 1.00 89.56 192 TRP A CA 1
ATOM 1533 C C . TRP A 1 192 ? -11.490 6.692 3.123 1.00 89.56 192 TRP A C 1
ATOM 1535 O O . TRP A 1 192 ? -11.319 5.959 2.151 1.00 89.56 192 TRP A O 1
ATOM 1545 N N . SER A 1 193 ? -12.011 7.916 3.024 1.00 89.50 193 SER A N 1
ATOM 1546 C CA . SER A 1 193 ? -12.367 8.531 1.738 1.00 89.50 193 SER A CA 1
ATOM 1547 C C . SER A 1 193 ? -11.141 8.666 0.834 1.00 89.50 193 SER A C 1
ATOM 1549 O O . SER A 1 193 ? -11.167 8.232 -0.317 1.00 89.50 193 SER A O 1
ATOM 1551 N N . VAL A 1 194 ? -10.025 9.149 1.394 1.00 89.38 194 VAL A N 1
ATOM 1552 C CA . VAL A 1 194 ? -8.737 9.249 0.690 1.00 89.38 194 VAL A CA 1
ATOM 1553 C C . VAL A 1 194 ? -8.213 7.874 0.258 1.00 89.38 194 VAL A C 1
ATOM 1555 O O . VAL A 1 194 ? -7.762 7.714 -0.875 1.00 89.38 194 VAL 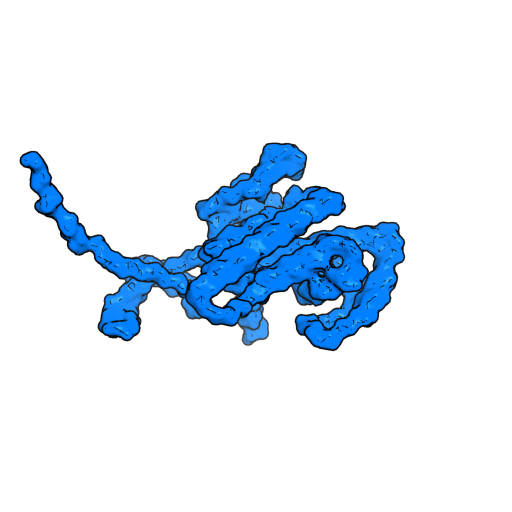A O 1
ATOM 1558 N N . ILE A 1 195 ? -8.300 6.855 1.121 1.00 89.56 195 ILE A N 1
ATOM 1559 C CA . ILE A 1 195 ? -7.916 5.475 0.780 1.00 89.56 195 ILE A CA 1
ATOM 1560 C C . ILE A 1 195 ? -8.794 4.915 -0.344 1.00 89.56 195 ILE A C 1
ATOM 1562 O O . ILE A 1 195 ? -8.269 4.259 -1.244 1.00 89.56 195 ILE A O 1
ATOM 1566 N N . GLY A 1 196 ? -10.109 5.139 -0.301 1.00 88.50 196 GLY A N 1
ATOM 1567 C CA . GLY A 1 196 ? -11.040 4.658 -1.324 1.00 88.50 196 GLY A CA 1
ATOM 1568 C C . GLY A 1 196 ? -10.708 5.227 -2.704 1.00 88.50 196 GLY A C 1
ATOM 1569 O O . GLY A 1 196 ? -10.643 4.491 -3.693 1.00 88.50 196 GLY A O 1
ATOM 1570 N N . GLU A 1 197 ? -10.400 6.522 -2.758 1.00 87.12 197 GLU A N 1
ATOM 1571 C CA . GLU A 1 197 ? -9.951 7.189 -3.978 1.00 87.12 197 GLU A CA 1
ATOM 1572 C C . GLU A 1 197 ? -8.576 6.687 -4.441 1.00 87.12 197 GLU A C 1
ATOM 1574 O O . GLU A 1 197 ? -8.421 6.313 -5.604 1.00 87.12 197 GLU A O 1
ATOM 1579 N N . LEU A 1 198 ? -7.602 6.575 -3.531 1.00 87.88 198 LEU A N 1
ATOM 1580 C CA . LEU A 1 198 ? -6.269 6.031 -3.811 1.00 87.88 198 LEU A CA 1
ATOM 1581 C C . LEU A 1 198 ? -6.343 4.619 -4.413 1.00 87.88 198 LEU A C 1
ATOM 1583 O O . LEU A 1 198 ? -5.719 4.341 -5.435 1.00 87.88 198 LEU A O 1
ATOM 1587 N N . VAL A 1 199 ? -7.122 3.720 -3.802 1.00 87.31 199 VAL A N 1
ATOM 1588 C CA . VAL A 1 199 ? -7.328 2.348 -4.299 1.00 87.31 199 VAL A CA 1
ATOM 1589 C C . VAL A 1 199 ? -7.987 2.363 -5.675 1.00 87.31 199 VAL A C 1
ATOM 1591 O O . VAL A 1 199 ? -7.652 1.540 -6.521 1.00 87.31 199 VAL A O 1
ATOM 1594 N N . THR A 1 200 ? -8.895 3.298 -5.935 1.00 85.00 200 THR A N 1
ATOM 1595 C CA . THR A 1 200 ? -9.526 3.410 -7.253 1.00 85.00 200 THR A CA 1
ATOM 1596 C C . THR A 1 200 ? -8.510 3.851 -8.304 1.00 85.00 200 THR A C 1
ATOM 1598 O O . THR A 1 200 ? -8.347 3.159 -9.303 1.00 85.00 200 THR A O 1
ATOM 1601 N N . LEU A 1 201 ? -7.754 4.924 -8.053 1.00 81.69 201 LEU A N 1
ATOM 1602 C CA . LEU A 1 201 ? -6.766 5.468 -8.996 1.00 81.69 201 LEU A CA 1
ATOM 1603 C C . LEU A 1 201 ? -5.641 4.480 -9.324 1.00 81.69 201 LEU A C 1
ATOM 1605 O O . LEU A 1 201 ? -5.202 4.403 -10.466 1.00 81.69 201 LEU A O 1
ATOM 1609 N N . VAL A 1 202 ? -5.193 3.692 -8.346 1.00 82.12 202 VAL A N 1
ATOM 1610 C CA . VAL A 1 202 ? -4.113 2.711 -8.544 1.00 82.12 202 VAL A CA 1
ATOM 1611 C C . VAL A 1 202 ? -4.552 1.518 -9.408 1.00 82.12 202 VAL A C 1
ATOM 1613 O O . VAL A 1 202 ? -3.719 0.898 -10.071 1.00 82.12 202 VAL A O 1
ATOM 1616 N N . TRP A 1 203 ? -5.846 1.180 -9.410 1.00 77.94 203 TRP A N 1
ATOM 1617 C CA . TRP A 1 203 ? -6.403 0.044 -10.159 1.00 77.94 203 TRP A CA 1
ATOM 1618 C C . TRP A 1 203 ? -7.241 0.438 -11.379 1.00 77.94 203 TRP A C 1
ATOM 1620 O O . TRP A 1 203 ? -7.720 -0.451 -12.085 1.00 77.94 203 TRP A O 1
ATOM 1630 N N . TYR A 1 204 ? -7.414 1.730 -11.645 1.00 70.25 204 TYR A N 1
ATOM 1631 C CA . TYR A 1 204 ? -8.088 2.217 -12.840 1.00 70.25 204 TYR A CA 1
ATOM 1632 C C . TYR A 1 204 ? -7.101 2.220 -14.013 1.00 70.25 204 TYR A C 1
ATOM 1634 O O . TYR A 1 204 ? -6.107 2.939 -14.001 1.00 70.25 204 TYR A O 1
ATOM 1642 N N . THR A 1 205 ? -7.343 1.365 -15.008 1.00 59.31 205 THR A N 1
ATOM 1643 C CA . THR A 1 205 ? -6.396 1.102 -16.110 1.00 59.31 205 THR A CA 1
ATOM 1644 C C . THR A 1 205 ? -6.920 1.526 -17.475 1.00 59.31 205 THR A C 1
ATOM 1646 O O . THR A 1 205 ? -6.247 1.301 -18.476 1.00 59.31 205 THR A O 1
ATOM 1649 N N . THR A 1 206 ? -8.134 2.070 -17.542 1.00 53.78 206 THR A N 1
ATOM 1650 C CA . THR A 1 206 ? -8.829 2.336 -18.803 1.00 53.78 206 THR A CA 1
ATOM 1651 C C . THR A 1 206 ? -8.908 3.835 -19.041 1.00 53.78 206 THR A C 1
ATOM 1653 O O . THR A 1 206 ? -9.677 4.539 -18.394 1.00 53.78 206 THR A O 1
ATOM 1656 N N . ILE A 1 207 ? -8.108 4.317 -19.985 1.00 52.16 207 ILE A N 1
ATOM 1657 C CA . ILE A 1 207 ? -8.219 5.667 -20.531 1.00 52.16 207 ILE A CA 1
ATOM 1658 C C . ILE A 1 207 ? -8.862 5.514 -21.916 1.00 52.16 207 ILE A C 1
ATOM 1660 O O . ILE A 1 207 ? -8.221 4.924 -22.784 1.00 52.16 207 ILE A O 1
ATOM 1664 N N . PRO A 1 208 ? -10.116 5.943 -22.139 1.00 47.12 208 PRO A N 1
ATOM 1665 C CA . PRO A 1 208 ? -10.657 6.004 -23.495 1.00 47.12 208 PRO A CA 1
ATOM 1666 C C . PRO A 1 208 ? -9.968 7.142 -24.287 1.00 47.12 208 PRO A C 1
ATOM 1668 O O . PRO A 1 208 ? -10.048 8.281 -23.843 1.00 47.12 208 PRO A O 1
ATOM 1671 N N . ASP A 1 209 ? -9.259 6.772 -25.371 1.00 50.44 209 ASP A N 1
ATOM 1672 C CA . ASP A 1 209 ? -8.827 7.478 -26.619 1.00 50.44 209 ASP A CA 1
ATOM 1673 C C . ASP A 1 209 ? -8.689 9.031 -26.670 1.00 50.44 209 ASP A C 1
ATOM 1675 O O . ASP A 1 209 ? -9.547 9.738 -26.154 1.00 50.44 209 ASP A O 1
ATOM 1679 N N . THR A 1 210 ? -7.722 9.683 -27.354 1.00 54.91 210 THR A N 1
ATOM 1680 C CA . THR A 1 210 ? -6.502 9.275 -28.103 1.00 54.91 210 THR A CA 1
ATOM 1681 C C . THR A 1 210 ? -5.511 10.463 -28.201 1.00 54.91 210 THR A C 1
ATOM 1683 O O . THR A 1 210 ? -5.890 11.636 -28.210 1.00 54.91 210 THR A O 1
ATOM 1686 N N . ASP A 1 211 ? -4.223 10.123 -28.243 1.00 51.00 211 ASP A N 1
ATOM 1687 C CA . ASP A 1 211 ? -3.016 10.861 -28.660 1.00 51.00 211 ASP A CA 1
ATOM 1688 C C . ASP A 1 211 ? -2.610 12.181 -27.975 1.00 51.00 211 ASP A C 1
ATOM 1690 O O . ASP A 1 211 ? -1.596 12.192 -27.277 1.00 51.00 211 ASP A O 1
ATOM 1694 N N . GLU A 1 212 ? -3.350 13.284 -28.077 1.00 49.78 212 GLU A N 1
ATOM 1695 C CA . GLU A 1 212 ? -2.975 14.540 -27.381 1.00 49.78 212 GLU A CA 1
ATOM 1696 C C . GLU A 1 212 ? -3.528 14.571 -25.942 1.00 49.78 212 GLU A C 1
ATOM 1698 O O . GLU A 1 212 ? -2.947 15.130 -25.005 1.00 49.78 212 GLU A O 1
ATOM 1703 N N . TYR A 1 213 ? -4.634 13.852 -25.740 1.00 45.75 213 TYR A N 1
ATOM 1704 C CA . TYR A 1 213 ? -5.331 13.723 -24.465 1.00 45.75 213 TYR A CA 1
ATOM 1705 C C . TYR A 1 213 ? -4.652 12.719 -23.520 1.00 45.75 213 TYR A C 1
ATOM 1707 O O . TYR A 1 213 ? -4.802 12.823 -22.305 1.00 45.75 213 TYR A O 1
ATOM 1715 N N . LEU A 1 214 ? -3.851 11.784 -24.046 1.00 50.72 214 LEU A N 1
ATOM 1716 C CA . LEU A 1 214 ? -3.172 10.748 -23.258 1.00 50.72 214 LEU A CA 1
ATOM 1717 C C . LEU A 1 214 ? -2.083 11.324 -22.352 1.00 50.72 214 LEU A C 1
ATOM 1719 O O . LEU A 1 214 ? -2.014 10.960 -21.179 1.00 50.72 214 LEU A O 1
ATOM 1723 N N . VAL A 1 215 ? -1.275 12.262 -22.856 1.00 59.22 215 VAL A N 1
ATOM 1724 C CA . VAL A 1 215 ? -0.243 12.932 -22.047 1.00 59.22 215 VAL A CA 1
ATOM 1725 C C . VAL A 1 215 ? -0.898 13.770 -20.953 1.00 59.22 215 VAL A C 1
ATOM 1727 O O . VAL A 1 215 ? -0.495 13.686 -19.794 1.00 59.22 215 VAL A O 1
ATOM 1730 N N . SER A 1 216 ? -1.952 14.517 -21.294 1.00 58.62 216 SER A N 1
ATOM 1731 C CA . SER A 1 216 ? -2.692 15.348 -20.340 1.00 58.62 216 SER A CA 1
ATOM 1732 C C . SER A 1 216 ? -3.420 14.508 -19.285 1.00 58.62 216 SER A C 1
ATOM 1734 O O . SER A 1 216 ? -3.244 14.746 -18.094 1.00 58.62 216 SER A O 1
ATOM 1736 N N . LEU A 1 217 ? -4.171 13.470 -19.665 1.00 60.28 217 LEU A N 1
ATOM 1737 C CA . LEU A 1 217 ? -4.889 12.604 -18.723 1.00 60.28 217 LEU A CA 1
ATOM 1738 C C . LEU A 1 217 ? -3.960 11.758 -17.861 1.00 60.28 217 LEU A C 1
ATOM 1740 O O . LEU A 1 217 ? -4.227 11.599 -16.667 1.00 60.28 217 LEU A O 1
ATOM 1744 N N . HIS A 1 218 ? -2.878 11.224 -18.430 1.00 66.81 218 HIS A N 1
ATOM 1745 C CA . HIS A 1 218 ? -1.867 10.518 -17.652 1.00 66.81 218 HIS A CA 1
ATOM 1746 C C . HIS A 1 218 ? -1.230 11.475 -16.645 1.00 66.81 218 HIS A C 1
ATOM 1748 O O . HIS A 1 218 ? -1.209 11.176 -15.454 1.00 66.81 218 HIS A O 1
ATOM 1754 N N . TYR A 1 219 ? -0.829 12.672 -17.083 1.00 72.00 219 TYR A N 1
ATOM 1755 C CA . TYR A 1 219 ? -0.304 13.709 -16.200 1.00 72.00 219 TYR A CA 1
ATOM 1756 C C . TYR A 1 219 ? -1.297 14.092 -15.094 1.00 72.00 219 TYR A C 1
ATOM 1758 O O . TYR A 1 219 ? -0.916 14.138 -13.927 1.00 72.00 219 TYR A O 1
ATOM 1766 N N . GLN A 1 220 ? -2.576 14.308 -15.415 1.00 73.31 220 GLN A N 1
ATOM 1767 C CA . GLN A 1 220 ? -3.613 14.641 -14.431 1.00 73.31 220 GLN A CA 1
ATOM 1768 C C . GLN A 1 220 ? -3.866 13.493 -13.452 1.00 73.31 220 GLN A C 1
ATOM 1770 O O . GLN A 1 220 ? -4.001 13.730 -12.254 1.00 73.31 220 GLN A O 1
ATOM 1775 N N . SER A 1 221 ? -3.886 12.248 -13.927 1.00 72.88 221 SER A N 1
ATOM 1776 C CA . SER A 1 221 ? -4.084 11.065 -13.082 1.00 72.88 221 SER A CA 1
ATOM 1777 C C . SER A 1 221 ? -2.897 10.844 -12.147 1.00 72.88 221 SER A C 1
ATOM 1779 O O . SER A 1 221 ? -3.090 10.612 -10.955 1.00 72.88 221 SER A O 1
ATOM 1781 N N . VAL A 1 222 ? -1.670 10.995 -12.653 1.00 76.62 222 VAL A N 1
ATOM 1782 C CA . VAL A 1 222 ? -0.423 10.935 -11.874 1.00 76.62 222 VAL A CA 1
ATOM 1783 C C . VAL A 1 222 ? -0.363 12.085 -10.866 1.00 76.62 222 VAL A C 1
ATOM 1785 O O . VAL A 1 222 ? -0.043 11.864 -9.699 1.00 76.62 222 VAL A O 1
ATOM 1788 N N . LYS A 1 223 ? -0.745 13.304 -11.262 1.00 82.44 223 LYS A N 1
ATOM 1789 C CA . LYS A 1 223 ? -0.826 14.471 -10.372 1.00 82.44 223 LYS A CA 1
ATOM 1790 C C . LYS A 1 223 ? -1.858 14.265 -9.267 1.00 82.44 223 LYS A C 1
ATOM 1792 O O . LYS A 1 223 ? -1.551 14.504 -8.101 1.00 82.44 223 LYS A O 1
ATOM 1797 N N . ARG A 1 224 ? -3.053 13.777 -9.610 1.00 84.31 224 ARG A N 1
ATOM 1798 C CA . ARG A 1 224 ? -4.113 13.448 -8.649 1.00 84.31 224 ARG A CA 1
ATOM 1799 C C . ARG A 1 224 ? -3.656 12.354 -7.694 1.00 84.31 224 ARG A C 1
ATOM 1801 O O . ARG A 1 224 ? -3.768 12.530 -6.490 1.00 84.31 224 ARG A O 1
ATOM 1808 N N . LEU A 1 225 ? -3.054 11.279 -8.202 1.00 85.06 225 LEU A N 1
ATOM 1809 C CA . LEU A 1 225 ? -2.484 10.215 -7.376 1.00 85.06 225 LEU A CA 1
ATOM 1810 C C . LEU A 1 225 ? -1.400 10.748 -6.430 1.00 85.06 225 LEU A C 1
ATOM 1812 O O . LEU A 1 225 ? -1.403 10.413 -5.247 1.00 85.06 225 LEU A O 1
ATOM 1816 N N . SER A 1 226 ? -0.504 11.609 -6.921 1.00 86.38 226 SER A N 1
ATOM 1817 C CA . SER A 1 226 ? 0.513 12.258 -6.091 1.00 86.38 226 SER A CA 1
ATOM 1818 C C . SER A 1 226 ? -0.111 13.089 -4.975 1.00 86.38 226 SER A C 1
ATOM 1820 O O . SER A 1 226 ? 0.375 13.028 -3.845 1.00 86.38 226 SER A O 1
ATOM 1822 N N . GLN A 1 227 ? -1.166 13.848 -5.277 1.00 88.00 227 GLN A N 1
ATOM 1823 C CA . GLN A 1 227 ? -1.885 14.630 -4.278 1.00 88.00 227 GLN A CA 1
ATOM 1824 C C . GLN A 1 227 ? -2.551 13.713 -3.250 1.00 88.00 227 GLN A C 1
ATOM 1826 O O . GLN A 1 227 ? -2.353 13.910 -2.056 1.00 88.00 227 GLN A O 1
ATOM 1831 N N . MET A 1 228 ? -3.207 12.635 -3.692 1.00 88.19 228 MET A N 1
ATOM 1832 C CA . MET A 1 228 ? -3.839 11.681 -2.781 1.00 88.19 228 MET A CA 1
ATOM 1833 C C . MET A 1 228 ? -2.841 10.993 -1.852 1.00 88.19 228 MET A C 1
ATOM 1835 O O . MET A 1 228 ? -3.138 10.794 -0.677 1.00 88.19 228 MET A O 1
ATOM 1839 N N . ILE A 1 229 ? -1.651 10.639 -2.348 1.00 88.88 229 ILE A N 1
ATOM 1840 C CA . ILE A 1 229 ? -0.588 10.074 -1.508 1.00 88.88 229 ILE A CA 1
ATOM 1841 C C . ILE A 1 229 ? -0.148 11.101 -0.458 1.00 88.88 229 ILE A C 1
ATOM 1843 O O . ILE A 1 229 ? -0.027 10.745 0.711 1.00 88.88 229 ILE A O 1
ATOM 1847 N N . LYS A 1 230 ? 0.046 12.372 -0.835 1.00 89.56 230 LYS A N 1
ATOM 1848 C CA . LYS A 1 230 ? 0.413 13.440 0.114 1.00 89.56 230 LYS A CA 1
ATOM 1849 C C . LYS A 1 230 ? -0.668 13.663 1.168 1.00 89.56 230 LYS A C 1
ATOM 1851 O O . LYS A 1 230 ? -0.355 13.681 2.356 1.00 89.56 230 LYS A O 1
ATOM 1856 N N . ASP A 1 231 ? -1.927 13.763 0.756 1.00 90.19 231 ASP A N 1
ATOM 1857 C CA . ASP A 1 231 ? -3.060 13.962 1.662 1.00 90.19 231 ASP A CA 1
ATOM 1858 C C . ASP A 1 231 ? -3.209 12.774 2.617 1.00 90.19 231 ASP A C 1
ATOM 1860 O O . ASP A 1 231 ? -3.381 12.951 3.823 1.00 90.19 231 ASP A O 1
ATOM 1864 N N . PHE A 1 232 ? -3.045 11.551 2.106 1.00 89.31 232 PHE A N 1
ATOM 1865 C CA . PHE A 1 232 ? -3.058 10.344 2.922 1.00 89.31 232 PHE A CA 1
ATOM 1866 C C . PHE A 1 232 ? -1.928 10.323 3.959 1.00 89.31 232 PHE A C 1
ATOM 1868 O O . PHE A 1 232 ? -2.158 9.983 5.123 1.00 89.31 232 PHE A O 1
ATOM 1875 N N . LEU A 1 233 ? -0.707 10.682 3.554 1.00 89.19 233 LEU A N 1
ATOM 1876 C CA . LEU A 1 233 ? 0.436 10.761 4.461 1.00 89.19 233 LEU A CA 1
ATOM 1877 C C . LEU A 1 233 ? 0.207 11.835 5.529 1.00 89.19 233 LEU A C 1
ATOM 1879 O O . LEU A 1 233 ? 0.420 11.550 6.703 1.00 89.19 233 LEU A O 1
ATOM 1883 N N . ASN A 1 234 ? -0.324 13.003 5.162 1.00 89.88 234 ASN A N 1
ATOM 1884 C CA . ASN A 1 234 ? -0.672 14.067 6.109 1.00 89.88 234 ASN A CA 1
ATOM 1885 C C . ASN A 1 234 ? -1.720 13.612 7.134 1.00 89.88 234 ASN A C 1
ATOM 1887 O O . ASN A 1 234 ? -1.528 13.798 8.335 1.00 89.88 234 ASN A O 1
ATOM 1891 N N . ILE A 1 235 ? -2.790 12.945 6.690 1.00 87.25 235 ILE A N 1
ATOM 1892 C CA . ILE A 1 235 ? -3.794 12.358 7.594 1.00 87.25 235 ILE A CA 1
ATOM 1893 C C . ILE A 1 235 ? -3.145 11.302 8.498 1.00 87.25 235 ILE A C 1
ATOM 1895 O O . ILE A 1 235 ? -3.415 11.244 9.695 1.00 87.25 235 ILE A O 1
ATOM 1899 N N . THR A 1 236 ? -2.245 10.482 7.951 1.00 86.75 236 THR A N 1
ATOM 1900 C CA . THR A 1 236 ? -1.530 9.462 8.729 1.00 86.75 236 THR A CA 1
ATOM 1901 C C . THR A 1 236 ? -0.648 10.092 9.807 1.00 86.75 236 THR A C 1
ATOM 1903 O O . THR A 1 236 ? -0.638 9.585 10.926 1.00 86.75 236 THR A O 1
ATOM 1906 N N . VAL A 1 237 ? 0.042 11.202 9.522 1.00 86.56 237 VAL A N 1
ATOM 1907 C CA . VAL A 1 237 ? 0.815 11.956 10.529 1.00 86.56 237 VAL A CA 1
ATOM 1908 C C . VAL A 1 237 ? -0.091 12.448 11.655 1.00 86.56 237 VAL A C 1
ATOM 1910 O O . VAL A 1 237 ? 0.280 12.340 12.819 1.00 86.56 237 VAL A O 1
ATOM 1913 N N . GLN A 1 238 ? -1.280 12.954 11.327 1.00 84.25 238 GLN A N 1
ATOM 1914 C CA . GLN A 1 238 ? -2.219 13.471 12.326 1.00 84.25 238 GLN A CA 1
ATOM 1915 C C . GLN A 1 238 ? -2.811 12.364 13.207 1.00 84.25 238 GLN A C 1
ATOM 1917 O O . GLN A 1 238 ? -3.005 12.568 14.403 1.00 84.25 238 GLN A O 1
ATOM 1922 N N . CYS A 1 239 ? -3.101 11.193 12.636 1.00 79.75 239 CYS A N 1
ATOM 1923 C CA . CYS A 1 239 ? -3.766 10.111 13.364 1.00 79.75 239 CYS A CA 1
ATOM 1924 C C . CYS A 1 239 ? -2.794 9.141 14.051 1.00 79.75 239 CYS A C 1
ATOM 1926 O O . CYS A 1 239 ? -3.072 8.663 15.148 1.00 79.75 239 CYS A O 1
ATOM 1928 N N . ALA A 1 240 ? -1.693 8.782 13.388 1.00 81.69 240 ALA A N 1
ATOM 1929 C CA . ALA A 1 240 ? -0.782 7.722 13.817 1.00 81.69 240 ALA A CA 1
ATOM 1930 C C . ALA A 1 240 ? 0.628 7.908 13.209 1.00 81.69 240 ALA A C 1
ATOM 1932 O O . ALA A 1 240 ? 1.067 7.090 12.390 1.00 81.69 240 ALA A O 1
ATOM 1933 N N . PRO A 1 241 ? 1.383 8.942 13.624 1.00 84.44 241 PRO A N 1
ATOM 1934 C CA . PRO A 1 241 ? 2.662 9.302 13.001 1.00 84.44 241 PRO A CA 1
ATOM 1935 C C . PRO A 1 241 ? 3.709 8.182 13.098 1.00 84.44 241 PRO A C 1
ATOM 1937 O O . PRO A 1 241 ? 4.506 7.974 12.184 1.00 84.44 241 PRO A O 1
ATOM 1940 N N . SER A 1 242 ? 3.654 7.376 14.163 1.00 85.25 242 SER A N 1
ATOM 1941 C CA . SER A 1 242 ? 4.554 6.235 14.372 1.00 85.25 242 SER A CA 1
ATOM 1942 C C . SER A 1 242 ? 4.445 5.155 13.288 1.00 85.25 242 SER A C 1
ATOM 1944 O O . SER A 1 242 ? 5.375 4.360 13.115 1.00 85.25 242 SER A O 1
ATOM 1946 N N . ILE A 1 243 ? 3.347 5.103 12.524 1.00 85.44 243 ILE A N 1
ATOM 1947 C CA . ILE A 1 243 ? 3.175 4.149 11.421 1.00 85.44 243 ILE A CA 1
ATOM 1948 C C . ILE A 1 243 ? 4.139 4.445 10.272 1.00 85.44 243 ILE A C 1
ATOM 1950 O O . ILE A 1 243 ? 4.674 3.498 9.698 1.00 85.44 243 ILE A O 1
ATOM 1954 N N . LEU A 1 244 ? 4.417 5.719 9.982 1.00 85.62 244 LEU A N 1
ATOM 1955 C CA . LEU A 1 244 ? 5.335 6.106 8.903 1.00 85.62 244 LEU A CA 1
ATOM 1956 C C . LEU A 1 244 ? 6.762 5.613 9.158 1.00 85.62 244 LEU A C 1
ATOM 1958 O O . LEU A 1 244 ? 7.458 5.215 8.230 1.00 85.62 244 LEU A O 1
ATOM 1962 N N . ILE A 1 245 ? 7.159 5.568 10.429 1.00 85.56 245 ILE A N 1
ATOM 1963 C CA . ILE A 1 245 ? 8.485 5.113 10.858 1.00 85.56 245 ILE A CA 1
ATOM 1964 C C . ILE A 1 245 ? 8.522 3.590 11.022 1.00 85.56 245 ILE A C 1
ATOM 1966 O O . ILE A 1 245 ? 9.498 2.929 10.670 1.00 85.56 245 ILE A O 1
ATOM 1970 N N . SER A 1 246 ? 7.464 3.008 11.590 1.00 83.75 246 SER A N 1
ATOM 1971 C CA . SER A 1 246 ? 7.462 1.598 11.993 1.00 83.75 246 SER A CA 1
ATOM 1972 C C . SER A 1 246 ? 7.028 0.631 10.895 1.00 83.75 246 SER A C 1
ATOM 1974 O O . SER A 1 246 ? 7.297 -0.568 11.019 1.00 83.75 246 SER A O 1
ATOM 1976 N N . LYS A 1 247 ? 6.329 1.102 9.853 1.00 86.50 247 LYS A N 1
ATOM 1977 C CA . LYS A 1 247 ? 5.779 0.260 8.782 1.00 86.50 247 LYS A CA 1
ATOM 1978 C C . LYS A 1 247 ? 6.431 0.599 7.433 1.00 86.50 247 LYS A C 1
ATOM 1980 O O . LYS A 1 247 ? 5.962 1.506 6.746 1.00 86.50 247 LYS A O 1
ATOM 1985 N N . PRO A 1 248 ? 7.398 -0.219 6.966 1.00 83.88 248 PRO A N 1
ATOM 1986 C CA . PRO A 1 248 ? 8.073 -0.065 5.669 1.00 83.88 248 PRO A CA 1
ATOM 1987 C C . PRO A 1 248 ? 7.165 0.165 4.456 1.00 83.88 248 PRO A C 1
ATOM 1989 O O . PRO A 1 248 ? 7.545 0.791 3.477 1.00 83.88 248 PRO A O 1
ATOM 1992 N N . LYS A 1 249 ? 5.930 -0.337 4.502 1.00 85.06 249 LYS A N 1
ATOM 1993 C CA . LYS A 1 249 ? 4.992 -0.249 3.380 1.00 85.06 249 LYS A CA 1
ATOM 1994 C C . LYS A 1 249 ? 4.490 1.170 3.103 1.00 85.06 249 LYS A C 1
ATOM 1996 O O . LYS A 1 249 ? 4.122 1.448 1.969 1.00 85.06 249 LYS A O 1
ATOM 2001 N N . PHE A 1 250 ? 4.492 2.048 4.106 1.00 87.00 250 PHE A N 1
ATOM 2002 C CA . PHE A 1 250 ? 4.181 3.468 3.912 1.00 87.00 250 PHE A CA 1
ATOM 2003 C C . PHE A 1 250 ? 5.323 4.188 3.205 1.00 87.00 250 PHE A C 1
ATOM 2005 O O . PHE A 1 250 ? 5.080 5.029 2.351 1.00 87.00 250 PHE A O 1
ATOM 2012 N N . HIS A 1 251 ? 6.559 3.783 3.485 1.00 87.06 251 HIS A N 1
ATOM 2013 C CA . HIS A 1 251 ? 7.716 4.242 2.734 1.00 87.06 251 HIS A CA 1
ATOM 2014 C C . HIS A 1 251 ? 7.652 3.780 1.267 1.00 87.06 251 HIS A C 1
ATOM 2016 O O . HIS A 1 251 ? 7.820 4.585 0.358 1.00 87.06 251 HIS A O 1
ATOM 2022 N N . PHE A 1 252 ? 7.257 2.527 1.004 1.00 85.69 252 PHE A N 1
ATOM 2023 C CA . PHE A 1 252 ? 7.063 2.045 -0.373 1.00 85.69 252 PHE A CA 1
ATOM 2024 C C . PHE A 1 252 ? 5.935 2.751 -1.139 1.00 85.69 252 PHE A C 1
ATOM 2026 O O . PHE A 1 252 ? 5.979 2.802 -2.366 1.00 85.69 252 PHE A O 1
ATOM 2033 N N . LEU A 1 253 ? 4.937 3.311 -0.444 1.00 87.19 253 LEU A N 1
ATOM 2034 C CA . LEU A 1 253 ? 3.881 4.103 -1.080 1.00 87.19 253 LEU A CA 1
ATOM 2035 C C . LEU A 1 253 ? 4.444 5.360 -1.758 1.00 87.19 253 LEU A C 1
ATOM 2037 O O . LEU A 1 253 ? 3.942 5.749 -2.808 1.00 87.19 253 LEU A O 1
ATOM 2041 N N . ILE A 1 254 ? 5.501 5.957 -1.197 1.00 84.25 254 ILE A N 1
ATOM 2042 C CA . ILE A 1 254 ? 6.157 7.150 -1.752 1.00 84.25 254 ILE A CA 1
ATOM 2043 C C . ILE A 1 254 ? 6.758 6.831 -3.130 1.00 84.25 254 ILE A C 1
ATOM 2045 O O . ILE A 1 254 ? 6.638 7.628 -4.058 1.00 84.25 254 ILE A O 1
ATOM 2049 N N . TYR A 1 255 ? 7.327 5.633 -3.298 1.00 84.31 255 TYR A N 1
ATOM 2050 C CA . TYR A 1 255 ? 7.926 5.198 -4.565 1.00 84.31 255 TYR A CA 1
ATOM 2051 C C . TYR A 1 255 ? 6.921 4.751 -5.616 1.00 84.31 255 TYR A C 1
ATOM 2053 O O . TYR A 1 255 ? 7.277 4.667 -6.788 1.00 84.31 255 TYR A O 1
ATOM 2061 N N . LEU A 1 256 ? 5.663 4.496 -5.242 1.00 83.19 256 LEU A N 1
ATOM 2062 C CA . LEU A 1 256 ? 4.652 4.045 -6.197 1.00 83.19 256 LEU A CA 1
ATOM 2063 C C . LEU A 1 256 ? 4.514 5.017 -7.377 1.00 83.19 256 LEU A C 1
ATOM 2065 O O . LEU A 1 256 ? 4.356 4.575 -8.510 1.00 83.19 256 LEU A O 1
ATOM 2069 N N . LEU A 1 257 ? 4.622 6.324 -7.123 1.00 80.69 257 LEU A N 1
ATOM 2070 C CA . LEU A 1 257 ? 4.563 7.337 -8.173 1.00 80.69 257 LEU A CA 1
ATOM 2071 C C . LEU A 1 257 ? 5.768 7.251 -9.118 1.00 80.69 257 LEU A C 1
ATOM 2073 O O . LEU A 1 257 ? 5.587 7.271 -10.330 1.00 80.69 257 LEU A O 1
ATOM 2077 N N . ALA A 1 258 ? 6.977 7.106 -8.567 1.00 79.31 258 ALA A N 1
ATOM 2078 C CA . ALA A 1 258 ? 8.193 6.935 -9.358 1.00 79.31 258 ALA A CA 1
ATOM 2079 C C . ALA A 1 258 ? 8.100 5.679 -10.241 1.00 79.31 258 ALA A C 1
ATOM 2081 O O . ALA A 1 258 ? 8.373 5.744 -11.437 1.00 79.31 258 ALA A O 1
ATOM 2082 N N . PHE A 1 259 ? 7.599 4.571 -9.687 1.00 79.44 259 PHE A N 1
ATOM 2083 C CA . PHE A 1 259 ? 7.378 3.338 -10.440 1.00 79.44 259 PHE A CA 1
ATOM 2084 C C . PHE A 1 259 ? 6.312 3.483 -11.522 1.00 79.44 259 PHE A C 1
ATOM 2086 O O . PHE A 1 259 ? 6.488 2.929 -12.598 1.00 79.44 259 PHE A O 1
ATOM 2093 N N . ILE A 1 260 ? 5.230 4.227 -11.281 1.00 78.25 260 ILE A N 1
ATOM 2094 C CA . ILE A 1 260 ? 4.210 4.459 -12.312 1.00 78.25 260 ILE A CA 1
ATOM 2095 C C . ILE A 1 260 ? 4.764 5.322 -13.448 1.00 78.25 260 ILE A C 1
ATOM 2097 O O . ILE A 1 260 ? 4.522 5.022 -14.614 1.00 78.25 260 ILE A O 1
ATOM 2101 N N . CYS A 1 261 ? 5.544 6.355 -13.125 1.00 75.81 261 CYS A N 1
ATOM 2102 C CA . CYS A 1 261 ? 6.197 7.189 -14.132 1.00 75.81 261 CYS A CA 1
ATOM 2103 C C . CYS A 1 261 ? 7.216 6.406 -14.972 1.00 75.81 261 CYS A C 1
ATOM 2105 O O . CYS A 1 261 ? 7.377 6.707 -16.150 1.00 75.81 261 CYS A O 1
ATOM 2107 N N . HIS A 1 262 ? 7.899 5.425 -14.375 1.00 74.25 262 HIS A N 1
ATOM 2108 C CA . HIS A 1 262 ? 8.966 4.677 -15.039 1.00 74.25 262 HIS A CA 1
ATOM 2109 C C . HIS A 1 262 ? 8.474 3.409 -15.760 1.00 74.25 262 HIS A C 1
ATOM 2111 O O . HIS A 1 262 ? 8.839 3.166 -16.905 1.00 74.25 262 HIS A O 1
ATOM 2117 N N . PHE A 1 263 ? 7.621 2.609 -15.115 1.00 73.94 263 PHE A N 1
ATOM 2118 C CA . PHE A 1 263 ? 7.151 1.306 -15.612 1.00 73.94 263 PHE A CA 1
ATOM 2119 C C . PHE A 1 263 ? 5.719 1.337 -16.172 1.00 73.94 263 PHE A C 1
ATOM 2121 O O . PHE A 1 263 ? 5.215 0.312 -16.636 1.00 73.94 263 PHE A O 1
ATOM 2128 N N . GLY A 1 264 ? 5.042 2.485 -16.110 1.00 75.00 264 GLY A N 1
ATOM 2129 C CA . GLY A 1 264 ? 3.633 2.617 -16.467 1.00 75.00 264 GLY A CA 1
ATOM 2130 C C . GLY A 1 264 ? 2.679 2.163 -15.350 1.00 75.00 264 GLY A C 1
ATOM 2131 O O . GLY A 1 264 ? 3.085 1.967 -14.202 1.00 75.00 264 GLY A O 1
ATOM 2132 N N . PRO A 1 265 ? 1.376 2.006 -15.647 1.00 77.62 265 PRO A N 1
ATOM 2133 C CA . PRO A 1 265 ? 0.345 1.735 -14.647 1.00 77.62 265 PRO A CA 1
ATOM 2134 C C . PRO A 1 265 ? 0.677 0.588 -13.682 1.00 77.62 265 PRO A C 1
ATOM 2136 O O . PRO A 1 265 ? 1.156 -0.472 -14.085 1.00 77.62 265 PRO A O 1
ATOM 2139 N N . ALA A 1 266 ? 0.309 0.743 -12.406 1.00 78.00 266 ALA A N 1
ATOM 2140 C CA . ALA A 1 266 ? 0.673 -0.182 -11.326 1.00 78.00 266 ALA A CA 1
ATOM 2141 C C . ALA A 1 266 ? 0.171 -1.631 -11.484 1.00 78.00 266 ALA A C 1
ATOM 2143 O O . ALA A 1 266 ? 0.577 -2.529 -10.737 1.00 78.00 266 ALA A O 1
ATOM 2144 N N . ILE A 1 267 ? -0.729 -1.875 -12.439 1.00 74.94 267 ILE A N 1
ATOM 2145 C CA . ILE A 1 267 ? -1.162 -3.219 -12.820 1.00 74.94 267 ILE A CA 1
ATOM 2146 C C . ILE A 1 267 ? -0.055 -4.009 -13.533 1.00 74.94 267 ILE A C 1
ATOM 2148 O O . ILE A 1 267 ? -0.013 -5.230 -13.394 1.00 74.94 267 ILE A O 1
ATOM 2152 N N . ILE A 1 268 ? 0.849 -3.331 -14.249 1.00 71.44 268 ILE A N 1
ATOM 2153 C CA . ILE A 1 268 ? 1.886 -3.941 -15.093 1.00 71.44 268 ILE A CA 1
ATOM 2154 C C . ILE A 1 268 ? 2.888 -4.733 -14.245 1.00 71.44 268 ILE A C 1
ATOM 2156 O O . ILE A 1 268 ? 3.264 -5.847 -14.599 1.00 71.44 268 ILE A O 1
ATOM 2160 N N . PHE A 1 269 ? 3.252 -4.207 -13.076 1.00 70.25 269 PHE A N 1
ATOM 2161 C CA . PHE A 1 269 ? 4.148 -4.864 -12.118 1.00 70.25 269 PHE A CA 1
ATOM 2162 C C . PHE A 1 269 ? 3.402 -5.582 -10.976 1.00 70.25 269 PHE A C 1
ATOM 2164 O O . PHE A 1 269 ? 3.969 -5.895 -9.927 1.00 70.25 269 PHE A O 1
ATOM 2171 N N . SER A 1 270 ? 2.112 -5.888 -11.159 1.00 70.94 270 SER A N 1
ATOM 2172 C CA . SER A 1 270 ? 1.329 -6.666 -10.193 1.00 70.94 270 SER A CA 1
ATOM 2173 C C . SER A 1 270 ? 1.495 -8.169 -10.420 1.00 70.94 270 SER A C 1
ATOM 2175 O O . SER A 1 270 ? 1.031 -8.713 -11.420 1.00 70.94 270 SER A O 1
ATOM 2177 N N . THR A 1 271 ? 2.050 -8.899 -9.445 1.00 63.00 271 THR A N 1
ATOM 2178 C CA . THR A 1 271 ? 2.266 -10.352 -9.603 1.00 63.00 271 THR A CA 1
ATOM 2179 C C . THR A 1 271 ? 1.017 -11.224 -9.459 1.00 63.00 271 THR A C 1
ATOM 2181 O O . THR A 1 271 ? 1.099 -12.445 -9.546 1.00 63.00 271 THR A O 1
ATOM 2184 N N . LYS A 1 272 ? -0.168 -10.624 -9.275 1.00 60.66 272 LYS A N 1
ATOM 2185 C CA . LYS A 1 272 ? -1.426 -11.372 -9.106 1.00 60.66 272 LYS A CA 1
ATOM 2186 C C . LYS A 1 272 ? -1.750 -12.257 -10.320 1.00 60.66 272 LYS A C 1
ATOM 2188 O O . LYS A 1 272 ? -2.322 -13.325 -10.147 1.00 60.66 272 LYS A O 1
ATOM 2193 N N . ARG A 1 273 ? -1.372 -11.818 -11.528 1.00 57.06 273 ARG A N 1
ATOM 2194 C CA . ARG A 1 273 ? -1.559 -12.587 -12.769 1.00 57.06 273 ARG A CA 1
ATOM 2195 C C . ARG A 1 273 ? -0.675 -13.838 -12.812 1.00 57.06 273 ARG A C 1
ATOM 2197 O O . ARG A 1 273 ? -1.118 -14.862 -13.313 1.00 57.06 273 ARG A O 1
ATOM 2204 N N . TYR A 1 274 ? 0.528 -13.770 -12.240 1.00 56.56 274 TYR A N 1
ATOM 2205 C CA . TYR A 1 274 ? 1.428 -14.921 -12.132 1.00 56.56 274 TYR A CA 1
ATOM 2206 C C . TYR A 1 274 ? 0.954 -15.899 -11.047 1.00 56.56 274 TYR A C 1
ATOM 2208 O O . TYR A 1 274 ? 0.919 -17.100 -11.278 1.00 56.56 274 TYR A O 1
ATOM 2216 N N . GLU A 1 275 ? 0.475 -15.401 -9.902 1.00 55.88 275 GLU A N 1
ATOM 2217 C CA . GLU A 1 275 ? -0.072 -16.256 -8.831 1.00 55.88 275 GLU A CA 1
ATOM 2218 C C . GLU A 1 275 ? -1.326 -17.032 -9.252 1.00 55.88 275 GLU A C 1
ATOM 2220 O O . GLU A 1 275 ? -1.521 -18.154 -8.796 1.00 55.88 275 GLU A O 1
ATOM 2225 N N . SER A 1 276 ? -2.171 -16.478 -10.130 1.00 54.91 276 SER A N 1
ATOM 2226 C CA . SER A 1 276 ? -3.324 -17.223 -10.657 1.00 54.91 276 SER A CA 1
ATOM 2227 C C . SER A 1 276 ? -2.931 -18.408 -11.540 1.00 54.91 276 SER A C 1
ATOM 2229 O O . SER A 1 276 ? -3.716 -19.344 -11.644 1.00 54.91 276 SER A O 1
ATOM 2231 N N . LEU A 1 277 ? -1.736 -18.400 -12.143 1.00 53.12 277 LEU A N 1
ATOM 2232 C CA . LEU A 1 277 ? -1.239 -19.531 -12.937 1.00 53.12 277 LEU A CA 1
ATOM 2233 C C . LEU A 1 277 ? -0.809 -20.704 -12.046 1.00 53.12 277 LEU A C 1
ATOM 2235 O O . LEU A 1 277 ? -0.958 -21.852 -12.444 1.00 53.12 277 LEU A O 1
ATOM 2239 N N . ASN A 1 278 ? -0.380 -20.434 -10.808 1.00 55.56 278 ASN A N 1
ATOM 2240 C CA . ASN A 1 278 ? -0.051 -21.479 -9.831 1.00 55.56 278 ASN A CA 1
ATOM 2241 C C . ASN A 1 278 ? -1.284 -22.260 -9.350 1.00 55.56 278 ASN A C 1
ATOM 2243 O O . ASN A 1 278 ? -1.135 -23.308 -8.744 1.00 55.56 278 ASN A O 1
ATOM 2247 N N . HIS A 1 279 ? -2.495 -21.746 -9.587 1.00 42.97 279 HIS A N 1
ATOM 2248 C CA . HIS A 1 279 ? -3.749 -22.403 -9.208 1.00 42.97 279 HIS A CA 1
ATOM 2249 C C . HIS A 1 279 ? -4.205 -23.474 -10.216 1.00 42.97 279 HIS A C 1
ATOM 2251 O O . HIS A 1 279 ? -5.208 -24.141 -9.971 1.00 42.97 279 HIS A O 1
ATOM 2257 N N . VAL A 1 280 ? -3.515 -23.580 -11.358 1.00 49.06 280 VAL A N 1
ATOM 2258 C CA . VAL A 1 280 ? -3.793 -24.531 -12.450 1.00 49.06 280 VAL A CA 1
ATOM 2259 C C . VAL A 1 280 ? -2.986 -25.833 -12.284 1.00 49.06 280 VAL A C 1
ATOM 2261 O O . VAL A 1 280 ? -3.182 -26.770 -13.052 1.00 49.06 280 VAL A O 1
ATOM 2264 N N . PHE A 1 281 ? -2.126 -25.912 -11.264 1.00 37.25 281 PHE A N 1
ATOM 2265 C CA . PHE A 1 281 ? -1.341 -27.095 -10.909 1.00 37.25 281 PHE A CA 1
ATOM 2266 C C . PHE A 1 281 ? -1.794 -27.679 -9.571 1.00 37.25 281 PHE A C 1
ATOM 2268 O O . PHE A 1 281 ? -2.044 -26.882 -8.636 1.00 37.25 281 PHE A O 1
#

pLDDT: mean 76.18, std 16.18, range [27.5, 94.88]

Radius of gyration: 23.4 Å; chains: 1; bounding box: 68×56×66 Å